Protein AF-A0A4W5N0A9-F1 (afdb_monomer)

Sequence (250 aa):
MELNKPYWYNDQNEPWVFYRGAEYLLAKQPFPWEGVNLACMMMGAHLLSVHSKEELRFIRERMGKLSLGSTDWWIGLSTDLVREEFSWSDESAVDYQNWAEGSSHDAPVKQKQCVTMSSISGQWSAGECGGLHAHVCKRRTVSVVEIPREPHYIGGCPERWLYFGHKCLLLHLPNSSEEGKSWRDAQSICSSFQGTLVAIQDEIEQAYITMLLQGGTVGVWIGLRDEDTMKWTNGKPVSYTNWSPVEPKN

Nearest PDB structures (foldseek):
  1lit-assembly1_A  TM=8.857E-01  e=3.122E-09  Homo sapiens
  7qsr-assembly1_A  TM=4.893E-01  e=1.881E-13  Homo sapiens
  1qdd-assembly1_A  TM=8.048E-01  e=7.002E-10  Homo sapiens
  3l9j-assembly1_C  TM=8.785E-01  e=4.933E-08  Homo sapiens
  8hbc-assembly1_A  TM=5.262E-01  e=2.963E-11  Homo sapiens

Solvent-accessible surface area (backbone atoms only — not comparable to full-atom values): 15388 Å² total; per-residue (Å²): 134,88,81,79,79,62,93,86,70,67,88,86,83,54,77,59,46,80,58,95,74,28,36,35,33,76,42,78,71,60,40,31,50,68,62,48,39,51,52,20,44,76,71,72,25,19,27,30,76,64,75,43,73,67,57,49,50,55,52,31,59,52,41,51,75,71,43,98,61,90,47,54,25,40,39,17,41,28,48,38,82,89,77,63,40,76,43,34,66,68,74,52,80,86,81,43,87,50,69,37,90,89,44,68,80,87,52,84,71,87,66,75,32,28,29,32,30,33,36,76,82,55,33,29,41,74,41,65,40,79,47,68,28,19,35,33,3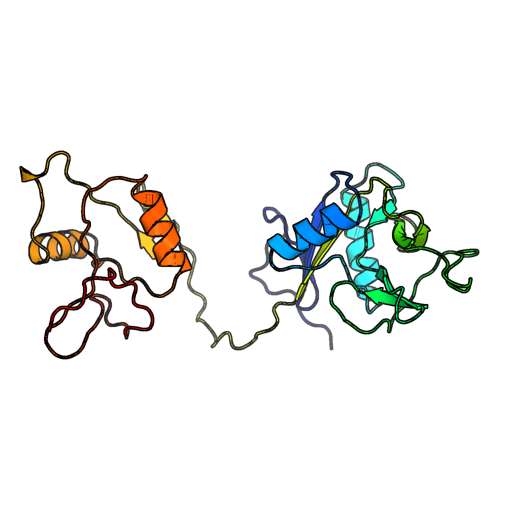0,31,29,67,72,89,62,91,75,65,67,86,71,69,88,73,78,84,72,81,55,61,91,91,40,44,76,55,97,95,38,69,44,73,89,84,78,59,96,44,83,88,62,57,70,54,67,69,55,48,37,51,55,27,44,75,71,80,46,52,35,55,70,60,63,44,71,67,55,46,51,51,55,53,57,74,49,71,83,57,90,71,87,74,84,57,16,73,42,84,83,91,69,57,36,26,65,79,73,47,78,71,78,44,85,86,68,54,100,82,46,86,74,131

Secondary structure (DSSP, 8-state):
-PPPPPTT--TTT-SEEEETTEEEEEEEEEE-HHHHHHHHHHTT-EEPP---HHHHHHHHHHHHHH-SS--EEEEEEEEETTTTEEEETT--------BPTT-GGGS---S-EEEEEETTT--EEEEETT--EEEEEEEE--------------PPPPTTPEEETTEEE-----SSGGGPPPHHHHHHHHHHTT--SPP--SHHHHHHHHHHTTT-------SEE-SSS-EETTS-B-------TT----

Mean predicted aligned error: 16.93 Å

Radius of gyration: 25.07 Å; Cα contacts (8 Å, |Δi|>4): 347; chains: 1; bounding box: 55×45×69 Å

Foldseek 3Di:
DDDDDDPPDDPPPDQWDDDDQKIKGWFFFWFFQVVVQVVLVVVVWGFADDQDPVSLVVVLVVLVVVDPDKFWAFGQWKDDPVVQAIAGSVRDDPNDAAADDPACRVPRDPDIWTWIAISPRRHIHTDDRRGIGIGMIMDGPPDPPPPPPDPDPDDDAPPQWDDDPNDTHHDDDDPDPVRDDDLVVVQVVQVVVVHGFADDADPVSVVVVVVVCVPDPDDDDGQQDPPPARAGPVRDHHNDDDDDPVDDDD

InterPro domains:
  IPR001304 C-type lectin-like [PF00059] (32-139)
  IPR001304 C-type lectin-like [PF00059] (180-248)
  IPR001304 C-type lectin-like [PS50041] (19-138)
  IPR001304 C-type lectin-like [PS50041] (164-250)
  IPR001304 C-type lectin-like [SM00034] (12-138)
  IPR001304 C-type lectin-like [SM00034] (157-250)
  IPR016186 C-type lectin-like/link domain superfamily [G3DSA:3.10.100.10] (8-143)
  IPR016186 C-type lectin-like/link domain superfamily [G3DSA:3.10.100.10] (148-250)
  IPR016187 C-type lectin fold [SSF56436] (14-140)
  IPR016187 C-type lectin fold [SSF56436] (148-250)
  IPR050111 C-type lectin and snaclec domain-containing protein [PTHR22803] (106-250)

Organism: NCBI:txid62062

Structure (mmCIF, N/CA/C/O backbone):
data_AF-A0A4W5N0A9-F1
#
_entry.id   AF-A0A4W5N0A9-F1
#
loop_
_atom_site.group_PDB
_atom_site.id
_atom_site.type_symbol
_atom_site.label_atom_id
_atom_site.label_alt_id
_atom_site.label_comp_id
_atom_site.label_asym_id
_atom_site.label_entity_id
_atom_site.label_seq_id
_atom_site.pdbx_PDB_ins_code
_atom_site.Cartn_x
_atom_site.Cartn_y
_atom_site.Cartn_z
_atom_site.occupancy
_atom_site.B_iso_or_equiv
_atom_site.auth_seq_id
_atom_site.auth_comp_id
_atom_site.auth_asym_id
_atom_site.auth_atom_id
_atom_site.pdbx_PDB_model_num
ATOM 1 N N . MET A 1 1 ? -15.498 -0.004 -20.173 1.00 35.69 1 MET A N 1
ATOM 2 C CA . MET A 1 1 ? -16.381 0.296 -19.026 1.00 35.69 1 MET A CA 1
ATOM 3 C C . MET A 1 1 ? -15.627 1.228 -18.100 1.00 35.69 1 MET A C 1
ATOM 5 O O . MET A 1 1 ? -14.627 0.816 -17.528 1.00 35.69 1 MET A O 1
ATOM 9 N N . GLU A 1 2 ? -16.029 2.494 -18.031 1.00 31.12 2 GLU A N 1
ATOM 10 C CA . GLU A 1 2 ? -15.485 3.440 -17.053 1.00 31.12 2 GLU A CA 1
ATOM 11 C C . GLU A 1 2 ? -16.172 3.196 -15.707 1.00 31.12 2 GLU A C 1
ATOM 13 O O . GLU A 1 2 ? -17.390 3.300 -15.596 1.00 31.12 2 GLU A O 1
ATOM 18 N N . LEU A 1 3 ? -15.396 2.800 -14.698 1.00 33.84 3 LEU A N 1
ATOM 19 C CA . LEU A 1 3 ? -15.886 2.630 -13.333 1.00 33.84 3 LEU A CA 1
ATOM 20 C C . LEU A 1 3 ? -15.845 3.984 -12.623 1.00 33.84 3 LEU A C 1
ATOM 22 O O . LEU A 1 3 ? -14.775 4.572 -12.454 1.00 33.84 3 LEU A O 1
ATOM 26 N N . ASN A 1 4 ? -17.026 4.469 -12.240 1.00 38.41 4 ASN A N 1
ATOM 27 C CA . ASN A 1 4 ? -17.218 5.748 -11.570 1.00 38.41 4 ASN A CA 1
ATOM 28 C C . ASN A 1 4 ? -16.656 5.725 -10.147 1.00 38.41 4 ASN A C 1
ATOM 30 O O . ASN A 1 4 ? -16.882 4.789 -9.378 1.00 38.41 4 ASN A O 1
ATOM 34 N N . LYS A 1 5 ? -15.957 6.804 -9.797 1.00 41.72 5 LYS A N 1
ATOM 35 C CA . LYS A 1 5 ? -15.481 7.078 -8.443 1.00 41.72 5 LYS A CA 1
ATOM 36 C C . LYS A 1 5 ? -16.692 7.188 -7.498 1.00 41.72 5 LYS A C 1
ATOM 38 O O . LYS A 1 5 ? -17.594 7.973 -7.800 1.00 41.72 5 LYS A O 1
ATOM 43 N N . PRO A 1 6 ? -16.751 6.429 -6.389 1.00 48.16 6 PRO A N 1
ATOM 44 C CA . PRO A 1 6 ? -17.884 6.501 -5.474 1.00 48.16 6 PRO A CA 1
ATOM 45 C C . PRO A 1 6 ? -18.022 7.902 -4.864 1.00 48.16 6 PRO A C 1
ATOM 47 O O . PRO A 1 6 ? -17.029 8.519 -4.485 1.00 48.16 6 PRO A O 1
ATOM 50 N N . TYR A 1 7 ? -19.254 8.405 -4.751 1.00 46.47 7 TYR A N 1
ATOM 51 C CA . TYR A 1 7 ? -19.540 9.772 -4.287 1.00 46.47 7 TYR A CA 1
ATOM 52 C C . TYR A 1 7 ? -19.161 10.028 -2.816 1.00 46.47 7 TYR A C 1
ATOM 54 O O . TYR A 1 7 ? -19.098 11.175 -2.387 1.00 46.47 7 TYR A O 1
ATOM 62 N N . TRP A 1 8 ? -18.916 8.965 -2.048 1.00 40.34 8 TRP A N 1
A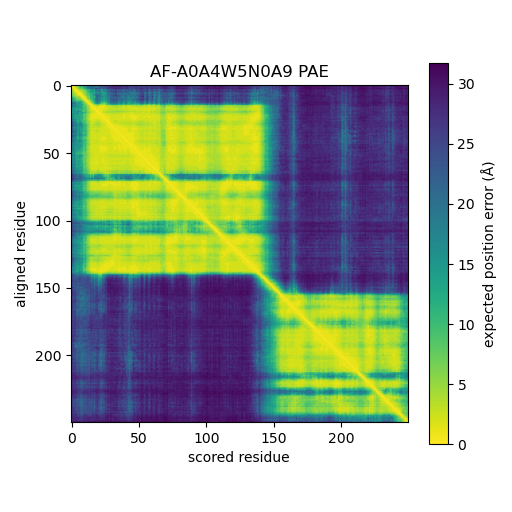TOM 63 C CA . TRP A 1 8 ? -18.500 9.007 -0.645 1.00 40.34 8 TRP A CA 1
ATOM 64 C C . TRP A 1 8 ? -16.977 9.097 -0.460 1.00 40.34 8 TRP A C 1
ATOM 66 O O . TRP A 1 8 ? -16.501 9.194 0.667 1.00 40.34 8 TRP A O 1
ATOM 76 N N . TYR A 1 9 ? -16.204 9.074 -1.547 1.00 39.28 9 TYR A N 1
ATOM 77 C CA . TYR A 1 9 ? -14.748 9.072 -1.493 1.00 39.28 9 TYR A CA 1
ATOM 78 C C . TYR A 1 9 ? -14.175 10.504 -1.411 1.00 39.28 9 TYR A C 1
ATOM 80 O O . TYR A 1 9 ? -14.300 11.275 -2.367 1.00 39.28 9 TYR A O 1
ATOM 88 N N . ASN A 1 10 ? -13.543 10.863 -0.281 1.00 48.09 10 ASN A N 1
ATOM 89 C CA . ASN A 1 10 ? -12.980 12.197 -0.025 1.00 48.09 10 ASN A CA 1
ATOM 90 C C . ASN A 1 10 ? -11.439 12.182 0.064 1.00 48.09 10 ASN A C 1
ATOM 92 O O . ASN A 1 10 ? -10.860 11.772 1.064 1.00 48.09 10 ASN A O 1
ATOM 96 N N . ASP A 1 11 ? -10.773 12.705 -0.970 1.00 53.97 11 ASP A N 1
ATOM 97 C CA . ASP A 1 11 ? -9.312 12.663 -1.165 1.00 53.97 11 ASP A CA 1
ATOM 98 C C . ASP A 1 11 ? -8.495 13.551 -0.206 1.00 53.97 11 ASP A C 1
ATOM 100 O O . ASP A 1 11 ? -7.270 13.616 -0.352 1.00 53.97 11 ASP A O 1
ATOM 104 N N . GLN A 1 12 ? -9.146 14.326 0.669 1.00 46.94 12 GLN A N 1
ATOM 105 C CA . GLN A 1 12 ? -8.503 15.458 1.348 1.00 46.94 12 GLN A CA 1
ATOM 106 C C . GLN A 1 12 ? -7.861 15.114 2.700 1.00 46.94 12 GLN A C 1
ATOM 108 O O . GLN A 1 12 ? -6.921 15.803 3.081 1.00 46.94 12 GLN A O 1
ATOM 113 N N . ASN A 1 13 ? -8.299 14.048 3.385 1.00 44.12 13 ASN A N 1
ATOM 114 C CA . ASN A 1 13 ? -7.870 13.764 4.765 1.00 44.12 13 ASN A CA 1
ATOM 115 C C . ASN A 1 13 ? -7.410 12.322 5.043 1.00 44.12 13 ASN A C 1
ATOM 117 O O . ASN A 1 13 ? -6.965 12.057 6.159 1.00 44.12 13 ASN A O 1
ATOM 121 N N . GLU A 1 14 ? -7.483 11.399 4.080 1.00 53.69 14 GLU A N 1
ATOM 122 C CA . GLU A 1 14 ? -7.003 10.028 4.288 1.00 53.69 14 GLU A CA 1
ATOM 123 C C . GLU A 1 14 ? -5.616 9.784 3.676 1.00 53.69 14 GLU A C 1
ATOM 125 O O . GLU A 1 14 ? -5.317 10.281 2.586 1.00 53.69 14 GLU A O 1
ATOM 130 N N . PRO A 1 15 ? -4.757 8.995 4.352 1.00 70.81 15 PRO A N 1
ATOM 131 C CA . PRO A 1 15 ? -3.442 8.643 3.828 1.00 70.81 15 PRO A CA 1
ATOM 132 C C . PRO A 1 15 ? -3.533 7.738 2.581 1.00 70.81 15 PRO A C 1
ATOM 134 O O . PRO A 1 15 ? -2.617 7.746 1.758 1.00 70.81 15 PRO A O 1
ATOM 137 N N . TRP A 1 16 ? -4.643 7.011 2.397 1.00 82.38 16 TRP A N 1
ATOM 138 C CA . TRP A 1 16 ? -4.879 6.109 1.267 1.00 82.38 16 TRP A CA 1
ATOM 139 C C . TRP A 1 16 ? -5.738 6.757 0.174 1.00 82.38 16 TRP A C 1
ATOM 141 O O . TRP A 1 16 ? -6.771 7.362 0.447 1.00 82.38 16 TRP A O 1
ATOM 151 N N . VAL A 1 17 ? -5.323 6.595 -1.084 1.00 84.50 17 VAL A N 1
ATOM 152 C CA . VAL A 1 17 ? -6.017 7.089 -2.278 1.00 84.50 17 VAL A CA 1
ATOM 153 C C . VAL A 1 17 ? -6.685 5.928 -3.018 1.00 84.50 17 VAL A C 1
ATOM 155 O O . VAL A 1 17 ? -6.001 4.967 -3.330 1.00 84.50 17 VAL A O 1
ATOM 158 N N . PHE A 1 18 ? -7.972 5.992 -3.356 1.00 82.81 18 PHE A N 1
ATOM 159 C CA . PHE A 1 18 ? -8.676 4.934 -4.089 1.00 82.81 18 PHE A CA 1
ATOM 160 C C . PHE A 1 18 ? -8.598 5.142 -5.601 1.00 82.81 18 PHE A C 1
ATOM 162 O O . PHE A 1 18 ? -8.864 6.233 -6.117 1.00 82.81 18 PHE A O 1
ATOM 169 N N . TYR A 1 19 ? -8.307 4.064 -6.326 1.00 80.94 19 TYR A N 1
ATOM 170 C CA . TYR A 1 19 ? -8.360 4.025 -7.781 1.00 80.94 19 TYR A CA 1
ATOM 171 C C . TYR A 1 19 ? -8.648 2.606 -8.285 1.00 80.94 19 TYR A C 1
ATOM 173 O O . TYR A 1 19 ? -7.896 1.670 -8.028 1.00 80.94 19 TYR A O 1
ATOM 181 N N . ARG A 1 20 ? -9.749 2.458 -9.037 1.00 79.44 20 ARG A N 1
ATOM 182 C CA . ARG A 1 20 ? -10.155 1.216 -9.726 1.00 79.44 20 ARG A CA 1
ATOM 183 C C . ARG A 1 20 ? -10.131 -0.048 -8.845 1.00 79.44 20 ARG A C 1
ATOM 185 O O . ARG A 1 20 ? -9.599 -1.075 -9.248 1.00 79.44 20 ARG A O 1
ATOM 192 N N . GLY A 1 21 ? -10.744 0.016 -7.663 1.00 76.12 21 GLY A N 1
ATOM 193 C CA . GLY A 1 21 ? -10.888 -1.158 -6.785 1.00 76.12 21 GLY A CA 1
ATOM 194 C C . GLY A 1 21 ? -9.648 -1.479 -5.946 1.00 76.12 21 GLY A C 1
ATOM 195 O O . GLY A 1 21 ? -9.567 -2.551 -5.352 1.00 76.12 21 GLY A O 1
ATOM 196 N N . ALA A 1 22 ? -8.683 -0.564 -5.895 1.00 85.25 22 ALA A N 1
ATOM 197 C CA . ALA A 1 22 ? -7.523 -0.654 -5.026 1.00 85.25 22 ALA A CA 1
ATOM 198 C C . ALA A 1 22 ? -7.285 0.676 -4.310 1.00 85.25 22 ALA A C 1
ATOM 200 O O . ALA A 1 22 ? -7.689 1.741 -4.787 1.00 85.25 22 ALA A O 1
ATOM 201 N N . GLU A 1 23 ? -6.610 0.597 -3.173 1.00 88.25 23 GLU A N 1
ATOM 202 C CA . GLU A 1 23 ? -6.182 1.740 -2.379 1.00 88.25 23 GLU A CA 1
ATOM 203 C C . GLU A 1 23 ? -4.660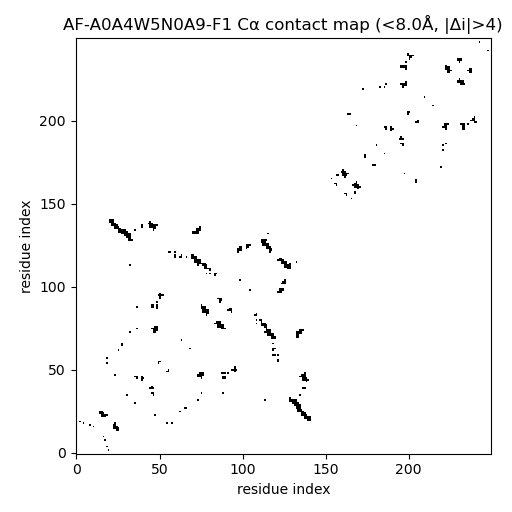 1.848 -2.399 1.00 88.25 23 GLU A C 1
ATOM 205 O O . GLU A 1 23 ? -3.958 0.836 -2.347 1.00 88.25 23 GLU A O 1
ATOM 210 N N . TYR A 1 24 ? -4.161 3.082 -2.453 1.00 90.31 24 TYR A N 1
ATOM 211 C CA . TYR A 1 24 ? -2.750 3.401 -2.636 1.00 90.31 24 TYR A CA 1
ATOM 212 C C . TYR A 1 24 ? -2.270 4.387 -1.575 1.00 90.31 24 TYR A C 1
ATOM 214 O O . TYR A 1 24 ? -2.824 5.476 -1.444 1.00 90.31 24 TYR A O 1
ATOM 222 N N . LEU A 1 25 ? -1.203 4.046 -0.863 1.00 90.75 25 LEU A N 1
ATOM 223 C CA . LEU A 1 25 ? -0.545 4.921 0.104 1.00 90.75 25 LEU A CA 1
ATOM 224 C C . LEU A 1 25 ? 0.790 5.372 -0.469 1.00 90.75 25 LEU A C 1
ATOM 226 O O . LEU A 1 25 ? 1.640 4.537 -0.767 1.00 90.75 25 LEU A O 1
ATOM 230 N N . LEU A 1 26 ? 0.985 6.683 -0.604 1.00 90.75 26 LEU A N 1
ATOM 231 C CA . LEU A 1 26 ? 2.242 7.261 -1.071 1.00 90.75 26 LEU A CA 1
ATOM 232 C C . LEU A 1 26 ? 2.973 7.907 0.106 1.00 90.75 26 LEU A C 1
ATOM 234 O O . LEU A 1 26 ? 2.477 8.872 0.691 1.00 90.75 26 LEU A O 1
ATOM 238 N N . ALA A 1 27 ? 4.170 7.417 0.413 1.00 86.62 27 ALA A N 1
ATOM 239 C CA . ALA A 1 27 ? 4.990 7.909 1.512 1.00 86.62 27 ALA A CA 1
ATOM 240 C C . ALA A 1 27 ? 6.341 8.419 0.996 1.00 86.62 27 ALA A C 1
ATOM 242 O O . ALA A 1 27 ? 7.065 7.724 0.286 1.00 86.62 27 ALA A O 1
ATOM 243 N N . LYS A 1 28 ? 6.685 9.661 1.363 1.00 86.25 28 LYS A N 1
ATOM 244 C CA . LYS A 1 28 ? 7.921 10.330 0.916 1.00 86.25 28 LYS A CA 1
ATOM 245 C C . LYS A 1 28 ? 9.151 9.903 1.717 1.00 86.25 28 LYS A C 1
ATOM 247 O O . LYS A 1 28 ? 10.271 10.201 1.313 1.00 86.25 28 LYS A O 1
ATOM 252 N N . GLN A 1 29 ? 8.945 9.291 2.881 1.00 80.25 29 GLN A N 1
ATOM 253 C CA . GLN A 1 29 ? 10.010 8.905 3.794 1.00 80.25 29 GLN A CA 1
ATOM 254 C C . GLN A 1 29 ? 10.857 7.801 3.146 1.00 80.25 29 GLN A C 1
ATOM 256 O O . GLN A 1 29 ? 10.302 6.757 2.785 1.00 80.25 29 GLN A O 1
ATOM 261 N N . PRO A 1 30 ? 12.171 8.027 2.970 1.00 87.62 30 PRO A N 1
ATOM 262 C CA . PRO A 1 30 ? 13.008 7.103 2.235 1.00 87.62 30 PRO A CA 1
ATOM 263 C C . PRO A 1 30 ? 13.473 5.949 3.128 1.00 87.62 30 PRO A C 1
ATOM 265 O O . PRO A 1 30 ? 14.055 6.171 4.188 1.00 87.62 30 PRO A O 1
ATOM 268 N N . PHE A 1 31 ? 13.237 4.716 2.682 1.00 87.06 31 PHE A N 1
ATOM 269 C CA . PHE A 1 31 ? 13.610 3.491 3.397 1.00 87.06 31 PHE A CA 1
ATOM 270 C C . PHE A 1 31 ? 14.133 2.416 2.425 1.00 87.06 31 PHE A C 1
ATOM 272 O O . PHE A 1 31 ? 13.870 2.518 1.223 1.00 87.06 31 PHE A O 1
ATOM 279 N N . PRO A 1 32 ? 14.864 1.392 2.912 1.00 92.12 32 PRO A N 1
ATOM 280 C CA . PRO A 1 32 ? 15.254 0.234 2.106 1.00 92.12 32 PRO A CA 1
ATOM 281 C C . PRO A 1 32 ? 14.042 -0.582 1.655 1.00 92.12 32 PRO A C 1
ATOM 283 O O . PRO A 1 32 ? 13.058 -0.678 2.395 1.00 92.12 32 PRO A O 1
ATOM 286 N N . TRP A 1 33 ? 14.136 -1.227 0.489 1.00 95.75 33 TRP A N 1
ATOM 287 C CA . TRP A 1 33 ? 13.009 -1.940 -0.128 1.00 95.75 33 TRP A CA 1
ATOM 288 C C . TRP A 1 33 ? 12.381 -2.983 0.806 1.00 95.75 33 TRP A C 1
ATOM 290 O O . TRP A 1 33 ? 11.166 -3.019 0.967 1.00 95.75 33 TRP A O 1
ATOM 300 N N . GLU A 1 34 ? 13.207 -3.780 1.491 1.00 91.06 34 GLU A N 1
ATOM 301 C CA . GLU A 1 34 ? 12.734 -4.840 2.392 1.00 91.06 34 GLU A CA 1
ATOM 302 C C . GLU A 1 34 ? 11.939 -4.282 3.583 1.00 91.06 34 GLU A C 1
ATOM 304 O O . GLU A 1 34 ? 10.896 -4.819 3.956 1.00 91.06 34 GLU A O 1
ATOM 309 N N . GLY A 1 35 ? 12.403 -3.164 4.153 1.00 84.19 35 GLY A N 1
ATOM 310 C CA . GLY A 1 35 ? 11.723 -2.499 5.264 1.00 84.19 35 GLY A CA 1
ATOM 311 C C . GLY A 1 35 ? 10.383 -1.906 4.835 1.00 84.19 35 GLY A C 1
ATOM 312 O O . GLY A 1 35 ? 9.399 -2.001 5.568 1.00 84.19 35 GLY A O 1
ATOM 313 N N . VAL A 1 36 ? 10.325 -1.352 3.623 1.00 90.69 36 VAL A N 1
ATOM 314 C CA . VAL A 1 36 ? 9.075 -0.861 3.040 1.00 90.69 36 VAL A CA 1
ATOM 315 C C . VAL A 1 36 ? 8.106 -2.002 2.749 1.00 90.69 36 VAL A C 1
ATOM 317 O O . VAL A 1 36 ? 6.926 -1.888 3.073 1.00 90.69 36 VAL A O 1
ATOM 320 N N . ASN A 1 37 ? 8.586 -3.098 2.160 1.00 91.88 37 ASN A N 1
ATOM 321 C CA . ASN A 1 37 ? 7.762 -4.262 1.853 1.00 91.88 37 ASN A CA 1
ATOM 322 C C . ASN A 1 37 ? 7.079 -4.793 3.122 1.00 91.88 37 ASN A C 1
ATOM 324 O O . ASN A 1 37 ? 5.857 -4.945 3.152 1.00 91.88 37 ASN A O 1
ATOM 328 N N . LEU A 1 38 ? 7.853 -4.960 4.200 1.00 83.75 38 LEU A N 1
ATOM 329 C CA . LEU A 1 38 ? 7.332 -5.352 5.508 1.00 83.75 38 LEU A CA 1
ATOM 330 C C . LEU A 1 38 ? 6.306 -4.343 6.047 1.00 83.75 38 LEU A C 1
ATOM 332 O O . LEU A 1 38 ? 5.246 -4.744 6.524 1.00 83.75 38 LEU A O 1
ATOM 336 N N . ALA A 1 39 ? 6.583 -3.041 5.948 1.00 83.25 39 ALA A N 1
ATOM 337 C CA . ALA A 1 39 ? 5.657 -2.007 6.405 1.00 83.25 39 ALA A CA 1
ATOM 338 C C . ALA A 1 39 ? 4.325 -2.040 5.634 1.00 83.25 39 ALA A C 1
ATOM 340 O O . ALA A 1 39 ? 3.264 -1.964 6.254 1.00 83.25 39 ALA A O 1
ATOM 341 N N . CYS A 1 40 ? 4.356 -2.203 4.305 1.00 87.62 40 CYS A N 1
ATOM 342 C CA . CYS A 1 40 ? 3.139 -2.369 3.510 1.00 87.62 40 CYS A CA 1
ATOM 343 C C . CYS A 1 40 ? 2.353 -3.612 3.963 1.00 87.62 40 CYS A C 1
ATOM 345 O O . CYS A 1 40 ? 1.147 -3.505 4.193 1.00 87.62 40 CYS A O 1
ATOM 347 N N . MET A 1 41 ? 3.030 -4.746 4.186 1.00 86.12 41 MET A N 1
ATOM 348 C CA . MET A 1 41 ? 2.403 -5.986 4.673 1.00 86.12 41 MET A CA 1
ATOM 349 C C . MET A 1 41 ? 1.733 -5.809 6.038 1.00 86.12 41 MET A C 1
ATOM 351 O O . MET A 1 41 ? 0.594 -6.236 6.224 1.00 86.12 41 MET A O 1
ATOM 355 N N . MET A 1 42 ? 2.377 -5.102 6.971 1.00 80.75 42 MET A N 1
ATOM 356 C CA . MET A 1 42 ? 1.794 -4.790 8.284 1.00 80.75 42 MET A CA 1
ATOM 357 C C . MET A 1 42 ? 0.519 -3.933 8.197 1.00 80.75 42 MET A C 1
ATOM 359 O O . MET A 1 42 ? -0.293 -3.952 9.119 1.00 80.75 42 MET A O 1
ATOM 363 N N . MET A 1 43 ? 0.319 -3.201 7.097 1.00 83.44 43 MET A N 1
ATOM 364 C CA . MET A 1 43 ? -0.887 -2.407 6.830 1.00 83.44 43 MET A CA 1
ATOM 365 C C . MET A 1 43 ? -1.951 -3.164 6.010 1.00 83.44 43 MET A C 1
ATOM 367 O O . MET A 1 43 ? -2.913 -2.549 5.534 1.00 83.44 43 MET A O 1
ATOM 371 N N . GLY A 1 44 ? -1.787 -4.480 5.819 1.00 84.25 44 GLY A N 1
ATOM 372 C CA . GLY A 1 44 ? -2.671 -5.294 4.977 1.00 84.25 44 GLY A CA 1
ATOM 373 C C . GLY A 1 44 ? -2.551 -4.952 3.489 1.00 84.25 44 GLY A C 1
ATOM 374 O O . GLY A 1 44 ? -3.538 -4.991 2.756 1.00 84.25 44 GLY A O 1
ATOM 375 N N . ALA A 1 45 ? -1.360 -4.537 3.059 1.00 91.94 45 ALA A N 1
ATOM 376 C CA . ALA A 1 45 ? -1.051 -4.114 1.702 1.00 91.94 45 ALA A CA 1
ATOM 377 C C . ALA A 1 45 ? 0.239 -4.771 1.202 1.00 91.94 45 ALA A C 1
ATOM 379 O O . ALA A 1 45 ? 0.941 -5.459 1.932 1.00 91.94 45 ALA A O 1
ATOM 380 N N . HIS A 1 46 ? 0.584 -4.514 -0.049 1.00 96.06 46 HIS A N 1
ATOM 381 C CA . HIS A 1 46 ? 1.869 -4.885 -0.630 1.00 96.06 46 HIS A CA 1
ATOM 382 C C . HIS A 1 46 ? 2.507 -3.646 -1.248 1.00 96.06 46 HIS A C 1
ATOM 384 O O . HIS A 1 46 ? 1.851 -2.614 -1.407 1.00 96.06 46 HIS A O 1
ATOM 390 N N . LEU A 1 47 ? 3.787 -3.714 -1.599 1.00 96.88 47 LEU A N 1
ATOM 391 C CA . LEU A 1 47 ? 4.368 -2.693 -2.463 1.00 96.88 47 LEU A CA 1
ATOM 392 C C . LEU A 1 47 ? 3.641 -2.666 -3.820 1.00 96.88 47 LEU A C 1
ATOM 394 O O . LEU A 1 47 ? 3.118 -3.676 -4.290 1.00 96.88 47 LEU A O 1
ATOM 398 N N . LEU A 1 48 ? 3.590 -1.485 -4.438 1.00 97.50 48 LEU A N 1
ATOM 399 C CA . LEU A 1 48 ? 2.817 -1.219 -5.652 1.00 97.50 48 LEU A CA 1
ATOM 400 C C . LEU A 1 48 ? 3.118 -2.210 -6.784 1.00 97.50 48 LEU A C 1
ATOM 402 O O . LEU A 1 48 ? 4.227 -2.208 -7.312 1.00 97.50 48 LEU A O 1
ATOM 406 N N . SER A 1 49 ? 2.096 -2.947 -7.219 1.00 97.00 49 SER A N 1
ATOM 407 C CA . SER A 1 49 ? 2.031 -3.605 -8.527 1.00 97.00 49 SER A CA 1
ATOM 408 C C . SER A 1 49 ? 1.360 -2.704 -9.561 1.00 97.00 49 SER A C 1
ATOM 410 O O . SER A 1 49 ? 0.414 -1.983 -9.231 1.00 97.00 49 SER A O 1
ATOM 412 N N . VAL A 1 50 ? 1.831 -2.735 -10.811 1.00 95.94 50 VAL A N 1
ATOM 413 C CA . VAL A 1 50 ? 1.287 -1.924 -11.913 1.00 95.94 50 VAL A CA 1
ATOM 414 C C . VAL A 1 50 ? 0.902 -2.830 -13.078 1.00 95.94 50 VAL A C 1
ATOM 416 O O . VAL A 1 50 ? 1.763 -3.512 -13.625 1.00 95.94 50 VAL A O 1
ATOM 419 N N . HIS A 1 51 ? -0.367 -2.778 -13.485 1.00 94.06 51 HIS A N 1
ATOM 420 C CA . HIS A 1 51 ? -0.954 -3.663 -14.508 1.00 94.06 51 HIS A CA 1
ATOM 421 C C . HIS A 1 51 ? -1.529 -2.915 -15.712 1.00 94.06 51 HIS A C 1
ATOM 423 O O . HIS A 1 51 ? -2.124 -3.505 -16.611 1.00 94.06 51 HIS A O 1
ATOM 429 N N . SER A 1 52 ? -1.436 -1.584 -15.730 1.00 92.88 52 SER A N 1
ATOM 430 C CA . SER A 1 52 ? -1.954 -0.794 -16.844 1.00 92.88 52 SER A CA 1
ATOM 431 C C . SER A 1 52 ? -1.286 0.568 -16.960 1.00 92.88 52 SER A C 1
ATOM 433 O O . SER A 1 52 ? -0.818 1.157 -15.981 1.00 92.88 52 SER A O 1
ATOM 435 N N . LYS A 1 53 ? -1.325 1.119 -18.175 1.00 91.62 53 LYS A N 1
ATOM 436 C CA . LYS A 1 53 ? -0.871 2.484 -18.453 1.00 91.62 53 LYS A CA 1
ATOM 437 C C . LYS A 1 53 ? -1.697 3.521 -17.685 1.00 91.62 53 LYS A C 1
ATOM 439 O O . LYS A 1 53 ? -1.170 4.558 -17.278 1.00 91.62 53 LYS A O 1
ATOM 444 N N . GLU A 1 54 ? -2.988 3.263 -17.485 1.00 89.38 54 GLU A N 1
ATOM 445 C CA . GLU A 1 54 ? -3.884 4.162 -16.756 1.00 89.38 54 GLU A CA 1
ATOM 446 C C . GLU A 1 54 ? -3.545 4.212 -15.263 1.00 89.38 54 GLU A C 1
ATOM 448 O O . GLU A 1 54 ? -3.505 5.307 -14.698 1.00 89.38 54 GLU A O 1
ATOM 453 N N . GLU A 1 55 ? -3.249 3.062 -14.651 1.00 91.75 55 GLU A N 1
ATOM 454 C CA . GLU A 1 55 ? -2.775 2.968 -13.265 1.00 91.75 55 GLU A CA 1
ATOM 455 C C . GLU A 1 55 ? -1.427 3.671 -13.093 1.00 91.75 55 GLU A C 1
ATOM 457 O O . GLU A 1 55 ? -1.288 4.517 -12.209 1.00 91.75 55 GLU A O 1
ATOM 462 N N . LEU A 1 56 ? -0.472 3.422 -13.996 1.00 93.38 56 LEU A N 1
ATOM 463 C CA . LEU A 1 56 ? 0.815 4.119 -13.995 1.00 93.38 56 LEU A CA 1
ATOM 464 C C . LEU A 1 56 ? 0.634 5.644 -14.027 1.00 93.38 56 LEU A C 1
ATOM 466 O O . LEU A 1 56 ? 1.250 6.371 -13.244 1.00 93.38 56 LEU A O 1
ATOM 470 N N . ARG A 1 57 ? -0.226 6.141 -14.926 1.00 91.31 57 ARG A N 1
ATOM 471 C CA . ARG A 1 57 ? -0.518 7.576 -15.041 1.00 91.31 57 ARG A CA 1
ATOM 472 C C . ARG A 1 57 ? -1.100 8.135 -13.742 1.00 91.31 57 ARG A C 1
ATOM 474 O O . ARG A 1 57 ? -0.647 9.188 -13.298 1.00 91.31 57 ARG A O 1
ATOM 481 N N . PHE A 1 58 ? -2.055 7.430 -13.136 1.00 90.75 58 PHE A N 1
ATOM 482 C CA . PHE A 1 58 ? -2.671 7.828 -11.869 1.00 90.75 58 PHE A CA 1
ATOM 483 C C . PHE A 1 58 ? -1.631 7.968 -10.744 1.00 90.75 58 PHE A C 1
ATOM 485 O O . PHE A 1 58 ? -1.581 9.008 -10.080 1.00 90.75 58 PHE A O 1
ATOM 492 N N . ILE A 1 59 ? -0.757 6.971 -10.568 1.00 92.12 59 ILE A N 1
ATOM 493 C CA . ILE A 1 59 ? 0.284 7.018 -9.532 1.00 92.12 59 ILE A CA 1
ATOM 494 C C . ILE A 1 59 ? 1.268 8.153 -9.806 1.00 92.12 59 ILE A C 1
ATOM 496 O O . ILE A 1 59 ? 1.596 8.917 -8.898 1.00 92.12 59 ILE A O 1
ATOM 500 N N . ARG A 1 60 ? 1.685 8.329 -11.064 1.00 90.56 60 ARG A N 1
ATOM 501 C CA . ARG A 1 60 ? 2.620 9.389 -11.459 1.00 90.56 60 ARG A CA 1
ATOM 502 C C . ARG A 1 60 ? 2.094 10.789 -11.167 1.00 90.56 60 ARG A C 1
ATOM 504 O O . ARG A 1 60 ? 2.818 11.608 -10.607 1.00 90.56 60 ARG A O 1
ATOM 511 N N . GLU A 1 61 ? 0.833 11.062 -11.492 1.00 88.75 61 GLU A N 1
ATOM 512 C CA . GLU A 1 61 ? 0.200 12.348 -11.178 1.00 88.75 61 GLU A CA 1
ATOM 513 C C . GLU A 1 61 ? 0.186 12.631 -9.668 1.00 88.75 61 GLU A C 1
ATOM 515 O O . GLU A 1 61 ? 0.328 13.782 -9.251 1.00 88.75 61 GLU A O 1
ATOM 520 N N . ARG A 1 62 ? 0.050 11.595 -8.831 1.00 88.25 62 ARG A N 1
ATOM 521 C CA . ARG A 1 62 ? 0.062 11.743 -7.371 1.00 88.25 62 ARG A CA 1
ATOM 522 C C . ARG A 1 62 ? 1.476 11.902 -6.813 1.00 88.25 62 ARG A C 1
ATOM 524 O O . ARG A 1 62 ? 1.683 12.779 -5.975 1.00 88.25 62 ARG A O 1
ATOM 531 N N . MET A 1 63 ? 2.446 11.138 -7.318 1.00 88.56 63 MET A N 1
ATOM 532 C CA . MET A 1 63 ? 3.866 11.318 -6.992 1.00 88.56 63 MET A CA 1
ATOM 533 C C . MET A 1 63 ? 4.326 12.740 -7.330 1.00 88.56 63 MET A C 1
ATOM 535 O O . MET A 1 63 ? 4.943 13.394 -6.495 1.00 88.56 63 MET A O 1
ATOM 539 N N . GLY A 1 64 ? 3.942 13.270 -8.496 1.00 83.62 64 GLY A N 1
ATOM 540 C CA . GLY A 1 64 ? 4.279 14.637 -8.908 1.00 83.62 64 GLY A CA 1
ATOM 541 C C . GLY A 1 64 ? 3.711 15.732 -7.994 1.00 83.62 64 GLY A C 1
ATOM 542 O O . GLY A 1 64 ? 4.333 16.775 -7.837 1.00 83.62 64 GLY A O 1
ATOM 543 N N . LYS A 1 65 ? 2.566 15.499 -7.336 1.00 83.00 65 LYS A N 1
ATOM 544 C CA . LYS A 1 65 ? 2.017 16.423 -6.319 1.00 83.00 65 LYS A CA 1
ATOM 545 C C . LYS A 1 65 ? 2.761 16.349 -4.984 1.00 83.00 65 LYS A C 1
ATOM 547 O O . LYS A 1 65 ? 2.693 17.279 -4.184 1.00 83.00 65 LYS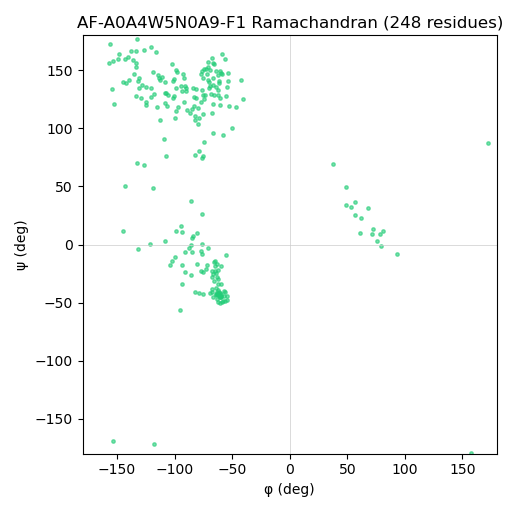 A O 1
ATOM 552 N N . LEU A 1 66 ? 3.417 15.224 -4.715 1.00 77.88 66 LEU A N 1
ATOM 553 C CA . LEU A 1 66 ? 4.114 14.946 -3.464 1.00 77.88 66 LEU A CA 1
ATOM 554 C C . LEU A 1 66 ? 5.599 15.329 -3.544 1.00 77.88 66 LEU A C 1
ATOM 556 O O . LEU A 1 66 ? 6.155 15.797 -2.550 1.00 77.88 66 LEU A O 1
ATOM 560 N N . SER A 1 67 ? 6.243 15.186 -4.692 1.00 70.00 67 SER A N 1
ATOM 561 C CA . SER A 1 67 ? 7.671 15.462 -4.841 1.00 70.00 67 SER A CA 1
ATOM 562 C C . SER A 1 67 ? 7.943 16.890 -5.316 1.00 70.00 67 SER A C 1
ATOM 564 O O . SER A 1 67 ? 7.388 17.344 -6.309 1.00 70.00 67 SER A O 1
ATOM 566 N N . LEU A 1 68 ? 8.868 17.587 -4.649 1.00 60.28 68 LEU A N 1
ATOM 567 C CA . LEU A 1 68 ? 9.426 18.877 -5.090 1.00 60.28 68 LEU A CA 1
ATOM 568 C C . LEU A 1 68 ? 10.617 18.674 -6.060 1.00 60.28 68 LEU A C 1
ATOM 570 O O . LEU A 1 68 ? 11.614 19.384 -5.977 1.00 60.28 68 LEU A O 1
ATOM 574 N N . GLY A 1 69 ? 10.551 17.671 -6.947 1.00 63.81 69 GLY A N 1
ATOM 575 C CA . GLY A 1 69 ? 11.632 17.332 -7.885 1.00 63.81 69 GLY A CA 1
ATOM 576 C C . GLY A 1 69 ? 11.594 15.891 -8.412 1.00 63.81 69 GLY A C 1
ATOM 577 O O . GLY A 1 69 ? 10.711 15.111 -8.051 1.00 63.81 69 GLY A O 1
ATOM 578 N N . SER A 1 70 ? 12.571 15.537 -9.259 1.00 64.88 70 SER A N 1
ATOM 579 C CA . SER A 1 70 ? 12.749 14.167 -9.764 1.00 64.88 70 SER A CA 1
ATOM 580 C C . SER A 1 70 ? 13.169 13.240 -8.628 1.00 64.88 70 SER A C 1
ATOM 582 O O . SER A 1 70 ? 14.260 13.381 -8.083 1.00 64.88 70 SER A O 1
ATOM 584 N N . THR A 1 71 ? 12.300 12.302 -8.270 1.00 83.06 71 THR A N 1
ATOM 585 C CA . THR A 1 71 ? 12.558 11.289 -7.235 1.00 83.06 71 THR A CA 1
ATOM 586 C C . THR A 1 71 ? 12.198 9.907 -7.750 1.00 83.06 71 THR A C 1
ATOM 588 O O . THR A 1 71 ? 11.210 9.755 -8.473 1.00 83.06 71 THR A O 1
ATOM 591 N N . ASP A 1 72 ? 12.986 8.918 -7.357 1.00 91.75 72 ASP A N 1
ATOM 592 C CA . ASP A 1 72 ? 12.723 7.511 -7.628 1.00 91.75 72 ASP A CA 1
ATOM 593 C C . ASP A 1 72 ? 11.982 6.894 -6.443 1.00 91.75 72 ASP A C 1
ATOM 595 O O . ASP A 1 72 ? 12.312 7.173 -5.286 1.00 91.75 72 ASP A O 1
ATOM 599 N N . TRP A 1 73 ? 10.966 6.089 -6.744 1.00 95.56 73 TRP A N 1
ATOM 600 C CA . TRP A 1 73 ? 10.053 5.503 -5.766 1.00 95.56 73 TRP A CA 1
ATOM 601 C C . TRP A 1 73 ? 10.092 3.983 -5.841 1.00 95.56 73 TRP A C 1
ATOM 603 O O . TRP A 1 73 ? 10.010 3.421 -6.930 1.00 95.56 73 TRP A O 1
ATOM 613 N N . TRP A 1 74 ? 10.165 3.310 -4.698 1.00 97.44 74 TRP A N 1
ATOM 614 C CA . TRP A 1 74 ? 10.041 1.864 -4.620 1.00 97.44 74 TRP A CA 1
ATOM 615 C C . TRP A 1 74 ? 8.667 1.393 -5.092 1.00 97.44 74 TRP A C 1
ATOM 617 O O . TRP A 1 74 ? 7.627 1.915 -4.670 1.00 97.44 74 TRP A O 1
ATOM 627 N N . ILE A 1 75 ? 8.697 0.363 -5.937 1.00 97.75 75 ILE A N 1
ATOM 628 C CA . ILE A 1 75 ? 7.540 -0.428 -6.356 1.00 97.75 75 ILE A CA 1
ATOM 629 C C . ILE A 1 75 ? 7.756 -1.895 -5.966 1.00 97.75 75 ILE A C 1
ATOM 631 O O . ILE A 1 75 ? 8.846 -2.283 -5.545 1.00 97.75 75 ILE A O 1
ATOM 635 N N . GLY A 1 76 ? 6.721 -2.721 -6.087 1.00 97.25 76 GLY A N 1
ATOM 636 C CA . GLY A 1 76 ? 6.738 -4.109 -5.611 1.00 97.25 76 GLY A CA 1
ATOM 637 C C . GLY A 1 76 ? 7.514 -5.084 -6.480 1.00 97.25 76 GLY A C 1
ATOM 638 O O . GLY A 1 76 ? 7.539 -6.266 -6.160 1.00 97.25 76 GLY A O 1
ATOM 639 N N . LEU A 1 77 ? 8.115 -4.629 -7.580 1.00 96.75 77 LEU A N 1
ATOM 640 C CA . LEU A 1 77 ? 8.848 -5.497 -8.490 1.00 96.75 77 LEU A CA 1
ATOM 641 C C . LEU A 1 77 ? 10.252 -5.743 -7.932 1.00 96.75 77 LEU A C 1
ATOM 643 O O . LEU A 1 77 ? 10.995 -4.807 -7.619 1.00 96.75 77 LEU A O 1
ATOM 647 N N . SER A 1 78 ? 10.616 -7.011 -7.804 1.00 94.94 78 SER A N 1
ATOM 648 C CA . SER A 1 78 ? 11.952 -7.437 -7.387 1.00 94.94 78 SER A CA 1
ATOM 649 C C . SER A 1 78 ? 12.299 -8.764 -8.044 1.00 94.94 78 SER A C 1
ATOM 651 O O . SER A 1 78 ? 11.419 -9.438 -8.581 1.00 94.94 78 SER A O 1
ATOM 653 N N . THR A 1 79 ? 13.575 -9.132 -8.041 1.00 93.00 79 THR A N 1
ATOM 654 C CA . THR A 1 79 ? 13.974 -10.438 -8.560 1.00 93.00 79 THR A CA 1
ATOM 655 C C . THR A 1 79 ? 13.587 -11.564 -7.603 1.00 93.00 79 THR A C 1
ATOM 657 O O . THR A 1 79 ? 13.989 -11.558 -6.436 1.00 93.00 79 THR A O 1
ATOM 660 N N . ASP A 1 80 ? 12.913 -12.576 -8.138 1.00 86.62 80 ASP A N 1
ATOM 661 C CA . ASP A 1 80 ? 12.854 -13.920 -7.580 1.00 86.62 80 ASP A CA 1
ATOM 662 C C . ASP A 1 80 ? 14.113 -14.706 -7.992 1.00 86.62 80 ASP A C 1
ATOM 664 O O . ASP A 1 80 ? 14.307 -15.055 -9.156 1.00 86.62 80 ASP A O 1
ATOM 668 N N . LEU A 1 81 ? 14.990 -14.989 -7.024 1.00 83.88 81 LEU A N 1
ATOM 669 C CA . LEU A 1 81 ? 16.243 -15.718 -7.258 1.00 83.88 81 LEU A CA 1
ATOM 670 C C . LEU A 1 81 ? 16.046 -17.209 -7.557 1.00 83.88 81 LEU A C 1
ATOM 672 O O . LEU A 1 81 ? 16.972 -17.847 -8.045 1.00 83.88 81 LEU A O 1
ATOM 676 N N . VAL A 1 82 ? 14.881 -17.777 -7.239 1.00 83.50 82 VAL A N 1
ATOM 677 C CA . VAL A 1 82 ? 14.567 -19.183 -7.528 1.00 83.50 82 VAL A CA 1
ATOM 678 C C . VAL A 1 82 ? 14.099 -19.325 -8.970 1.00 83.50 82 VAL A C 1
ATOM 680 O O . VAL A 1 82 ? 14.462 -20.284 -9.648 1.00 83.50 82 VAL A O 1
ATOM 683 N N . ARG A 1 83 ? 13.287 -18.370 -9.430 1.00 81.44 83 ARG A N 1
ATOM 684 C CA . ARG A 1 83 ? 12.723 -18.356 -10.786 1.00 81.44 83 ARG A CA 1
ATOM 685 C C . ARG A 1 83 ? 13.595 -17.603 -11.795 1.00 81.44 83 ARG A C 1
ATOM 687 O O . ARG A 1 83 ? 13.298 -17.643 -12.982 1.00 81.44 83 ARG A O 1
ATOM 694 N N . GLU A 1 84 ? 14.655 -16.946 -11.320 1.00 84.88 84 GLU A N 1
ATOM 695 C CA . GLU A 1 84 ? 15.573 -16.103 -12.101 1.00 84.88 84 GLU A CA 1
ATOM 696 C C . GLU A 1 84 ? 14.849 -15.009 -12.911 1.00 84.88 84 GLU A C 1
ATOM 698 O O . GLU A 1 84 ? 15.295 -14.605 -13.983 1.00 84.88 84 GLU A O 1
ATOM 703 N N . GLU A 1 85 ? 13.728 -14.503 -12.391 1.00 88.62 85 GLU A N 1
ATOM 704 C CA . GLU A 1 85 ? 12.869 -13.531 -13.076 1.00 88.62 85 GLU A CA 1
ATOM 705 C C . GLU A 1 85 ? 12.381 -12.423 -12.135 1.00 88.62 85 GLU A C 1
ATOM 707 O O . GLU A 1 85 ? 12.507 -12.511 -10.913 1.00 88.62 85 GLU A O 1
ATOM 712 N N . PHE A 1 86 ? 11.821 -11.348 -12.695 1.00 91.94 86 PHE A N 1
ATOM 713 C CA . PHE A 1 86 ? 11.164 -10.310 -11.900 1.00 91.94 86 PHE A CA 1
ATOM 714 C C . PHE A 1 86 ? 9.738 -10.726 -11.535 1.00 91.94 86 PHE A C 1
ATOM 716 O O . PHE A 1 86 ? 8.962 -11.135 -12.396 1.00 91.94 86 PHE A O 1
ATOM 723 N N . SER A 1 87 ? 9.372 -10.548 -10.268 1.00 94.25 87 SER A N 1
ATOM 724 C CA . SER A 1 87 ? 8.040 -10.851 -9.739 1.00 94.25 87 SER A CA 1
ATOM 725 C C . SER A 1 87 ? 7.534 -9.732 -8.832 1.00 94.25 87 SER A C 1
ATOM 727 O O . SER A 1 87 ? 8.321 -9.089 -8.127 1.00 94.25 87 SER A O 1
ATOM 729 N N . TRP A 1 88 ? 6.220 -9.503 -8.833 1.00 96.75 88 TRP A N 1
ATOM 730 C CA . TRP A 1 88 ? 5.586 -8.564 -7.912 1.00 96.75 88 TRP A CA 1
ATOM 731 C C . TRP A 1 88 ? 5.489 -9.140 -6.494 1.00 96.75 88 TRP A C 1
ATOM 733 O O . TRP A 1 88 ? 5.176 -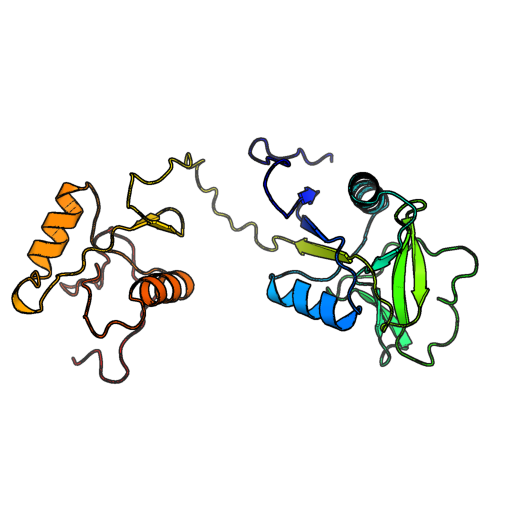10.313 -6.305 1.00 96.75 88 TRP A O 1
ATOM 743 N N . SER A 1 89 ? 5.673 -8.289 -5.484 1.00 94.88 89 SER A N 1
ATOM 744 C CA . SER A 1 89 ? 5.537 -8.626 -4.058 1.00 94.88 89 SER A CA 1
ATOM 745 C C . SER A 1 89 ? 4.121 -9.022 -3.621 1.00 94.88 89 SER A C 1
ATOM 747 O O . SER A 1 89 ? 3.941 -9.485 -2.498 1.00 94.88 89 SER A O 1
ATOM 749 N N . ASP A 1 90 ? 3.110 -8.752 -4.450 1.00 92.44 90 ASP A N 1
ATOM 750 C CA . ASP A 1 90 ? 1.710 -9.147 -4.236 1.00 92.44 90 ASP A CA 1
ATOM 751 C C . ASP A 1 90 ? 1.328 -10.417 -5.015 1.00 92.44 90 ASP A C 1
ATOM 753 O O . ASP A 1 90 ? 0.144 -10.720 -5.142 1.00 92.44 90 ASP A O 1
ATOM 757 N N . GLU A 1 91 ? 2.322 -11.120 -5.572 1.00 91.69 91 GLU A N 1
ATOM 758 C CA . GLU A 1 91 ? 2.177 -12.362 -6.347 1.00 91.69 91 GLU A CA 1
ATOM 759 C C . GLU A 1 91 ? 1.334 -12.229 -7.627 1.00 91.69 91 GLU A C 1
ATOM 761 O O . GLU A 1 91 ? 1.007 -13.218 -8.288 1.00 91.69 91 GLU A O 1
ATOM 766 N N . SER A 1 92 ? 0.997 -11.001 -8.023 1.00 91.56 92 SER A N 1
ATOM 767 C CA . SER A 1 92 ? 0.296 -10.748 -9.274 1.00 91.56 92 SER A CA 1
ATOM 768 C C . SER A 1 92 ? 1.196 -10.990 -10.492 1.00 91.56 92 SER A C 1
ATOM 770 O O . SER A 1 92 ? 2.426 -10.939 -10.422 1.00 91.56 92 SER A O 1
ATOM 772 N N . ALA A 1 93 ? 0.579 -11.261 -11.643 1.00 92.62 93 ALA A N 1
ATOM 773 C CA . ALA A 1 93 ? 1.313 -11.479 -12.883 1.00 92.62 93 ALA A CA 1
ATOM 774 C C . ALA A 1 93 ? 2.011 -10.193 -13.362 1.00 92.62 93 ALA A C 1
ATOM 776 O O . ALA A 1 93 ? 1.457 -9.096 -13.271 1.00 92.62 93 ALA A O 1
ATOM 777 N N . VAL A 1 94 ? 3.213 -10.334 -13.929 1.00 92.88 94 VAL A N 1
ATOM 778 C CA . VAL A 1 94 ? 3.922 -9.246 -14.621 1.00 92.88 94 VAL A CA 1
ATOM 779 C C . VAL A 1 94 ? 3.386 -9.134 -16.053 1.00 92.88 94 VAL A C 1
ATOM 781 O O . VAL A 1 94 ? 3.980 -9.623 -17.010 1.00 92.88 94 VAL A O 1
ATOM 784 N N . ASP A 1 95 ? 2.207 -8.533 -16.189 1.00 92.75 95 ASP A N 1
ATOM 785 C CA . ASP A 1 95 ? 1.446 -8.384 -17.442 1.00 92.75 95 ASP A CA 1
ATOM 786 C C . ASP A 1 95 ? 1.597 -7.002 -18.105 1.00 92.75 95 ASP A C 1
ATOM 788 O O . ASP A 1 95 ? 1.222 -6.805 -19.263 1.00 92.75 95 ASP A O 1
ATOM 792 N N . TYR A 1 96 ? 2.192 -6.052 -17.390 1.00 94.31 96 TYR A N 1
ATOM 793 C CA . TYR A 1 96 ? 2.526 -4.717 -17.863 1.00 94.31 96 TYR A CA 1
ATOM 794 C C . TYR A 1 96 ? 3.972 -4.393 -17.498 1.00 94.31 96 TYR A C 1
ATOM 796 O O . TYR A 1 96 ? 4.433 -4.738 -16.412 1.00 94.31 96 TYR A O 1
ATOM 804 N N . GLN A 1 97 ? 4.690 -3.723 -18.402 1.00 93.69 97 GLN A N 1
ATOM 805 C CA . GLN A 1 97 ? 6.091 -3.355 -18.205 1.00 93.69 97 GLN A CA 1
ATOM 806 C C . GLN A 1 97 ? 6.369 -1.943 -18.719 1.00 93.69 97 GLN A C 1
ATOM 808 O O . GLN A 1 97 ? 5.828 -1.535 -19.747 1.00 93.69 97 GLN A O 1
ATOM 813 N N . ASN A 1 98 ? 7.207 -1.186 -18.004 1.00 95.44 98 ASN A N 1
ATOM 814 C CA . ASN A 1 98 ? 7.598 0.171 -18.399 1.00 95.44 98 ASN A CA 1
ATOM 815 C C . ASN A 1 98 ? 9.067 0.471 -18.064 1.00 95.44 98 ASN A C 1
ATOM 817 O O . ASN A 1 98 ? 9.386 1.467 -17.419 1.00 95.44 98 ASN A O 1
ATOM 821 N N . TRP A 1 99 ? 9.966 -0.419 -18.470 1.00 95.06 99 TRP A N 1
ATOM 822 C CA . TRP A 1 99 ? 11.399 -0.299 -18.224 1.00 95.06 99 TRP A CA 1
ATOM 823 C C . TRP A 1 99 ? 12.033 0.934 -18.882 1.00 95.06 99 TRP A C 1
ATOM 825 O O . TRP A 1 99 ? 11.633 1.365 -19.967 1.00 95.06 99 TRP A O 1
ATOM 835 N N . ALA A 1 100 ? 13.034 1.513 -18.218 1.00 93.25 100 ALA A N 1
ATOM 836 C CA . ALA A 1 100 ? 13.877 2.550 -18.799 1.00 93.25 100 ALA A CA 1
ATOM 837 C C . ALA A 1 100 ? 14.780 1.970 -19.898 1.00 93.25 100 ALA A C 1
ATOM 839 O O . ALA A 1 100 ? 15.193 0.807 -19.845 1.00 93.25 100 ALA A O 1
ATOM 840 N N . GLU A 1 101 ? 15.116 2.801 -20.883 1.00 86.25 101 GLU A N 1
ATOM 841 C CA . GLU A 1 101 ? 16.068 2.436 -21.929 1.00 86.25 101 GLU A CA 1
ATOM 842 C C . GLU A 1 101 ? 17.445 2.160 -21.302 1.00 86.25 101 GLU A C 1
ATOM 844 O O . GLU A 1 101 ? 17.937 2.945 -20.491 1.00 86.25 101 GLU A O 1
ATOM 849 N N . GLY A 1 102 ? 18.043 1.011 -21.627 1.00 75.56 102 GLY A N 1
ATOM 850 C CA . GLY A 1 102 ? 19.301 0.567 -21.017 1.00 75.56 102 GLY A CA 1
ATOM 851 C C . GLY A 1 102 ? 19.171 -0.033 -19.609 1.00 75.56 102 GLY A C 1
ATOM 852 O O . GLY A 1 102 ? 20.190 -0.281 -18.965 1.00 75.56 102 GLY A O 1
ATOM 853 N N . SER A 1 103 ? 17.955 -0.287 -19.116 1.00 72.31 103 SER A N 1
ATOM 854 C CA . SER A 1 103 ? 17.760 -1.045 -17.873 1.00 72.31 103 SER A CA 1
ATOM 855 C C . SER A 1 103 ? 18.266 -2.485 -18.021 1.00 72.31 103 SER A C 1
ATOM 857 O O . SER A 1 103 ? 17.982 -3.169 -19.003 1.00 72.31 103 SER A O 1
ATOM 859 N N . SER A 1 104 ? 18.997 -2.975 -17.020 1.00 70.62 104 SER A N 1
ATOM 860 C CA . SER A 1 104 ? 19.611 -4.311 -17.003 1.00 70.62 104 SER A CA 1
ATOM 861 C C . SER A 1 104 ? 18.625 -5.455 -16.719 1.00 70.62 104 SER A C 1
ATOM 863 O O . SER A 1 104 ? 19.028 -6.495 -16.211 1.00 70.62 104 SER A O 1
ATOM 865 N N . HIS A 1 105 ? 17.341 -5.277 -17.036 1.00 74.19 105 HIS A N 1
ATOM 866 C CA . HIS A 1 105 ? 16.285 -6.244 -16.727 1.00 74.19 105 HIS A CA 1
ATOM 867 C C . HIS A 1 105 ? 16.408 -7.562 -17.512 1.00 74.19 105 HIS A C 1
ATOM 869 O O . HIS A 1 105 ? 16.021 -8.603 -16.995 1.00 74.19 105 HIS A O 1
ATOM 875 N N . ASP A 1 106 ? 17.005 -7.526 -18.708 1.00 73.88 106 ASP A N 1
ATOM 876 C CA . ASP A 1 106 ? 17.291 -8.711 -19.533 1.00 73.88 106 ASP A CA 1
ATOM 877 C C . ASP A 1 106 ? 18.612 -9.413 -19.159 1.00 73.88 106 ASP A C 1
ATOM 879 O O . ASP A 1 106 ? 18.967 -10.448 -19.729 1.00 73.88 106 ASP A O 1
ATOM 883 N N . ALA A 1 107 ? 19.402 -8.834 -18.249 1.00 73.69 107 ALA A N 1
ATOM 884 C CA . ALA A 1 107 ? 20.677 -9.419 -17.858 1.00 73.69 107 ALA A CA 1
ATOM 885 C C . ALA A 1 107 ? 20.461 -10.611 -16.904 1.00 73.69 107 ALA A C 1
ATOM 887 O O . ALA A 1 107 ? 19.560 -10.566 -16.068 1.00 73.69 107 ALA A O 1
ATOM 888 N N . PRO A 1 108 ? 21.319 -11.651 -16.954 1.00 72.88 108 PRO A N 1
ATOM 889 C CA . PRO A 1 108 ? 21.241 -12.771 -16.022 1.00 72.88 108 PRO A CA 1
ATOM 890 C C . PRO A 1 108 ? 21.308 -12.284 -14.577 1.00 72.88 108 PRO A C 1
ATOM 892 O O . PRO A 1 108 ? 22.245 -11.563 -14.202 1.00 72.88 108 PRO A O 1
ATOM 895 N N . VAL A 1 109 ? 20.341 -12.696 -13.761 1.00 73.31 109 VAL A N 1
ATOM 896 C CA . VAL A 1 109 ? 20.216 -12.165 -12.410 1.00 73.31 109 VAL A CA 1
ATOM 897 C C . VAL A 1 109 ? 21.166 -12.889 -11.467 1.00 73.31 109 VAL A C 1
ATOM 899 O O . VAL A 1 109 ? 20.971 -14.042 -11.105 1.00 73.31 109 VAL A O 1
ATOM 902 N N . LYS A 1 110 ? 22.234 -12.198 -11.065 1.00 75.50 110 LYS A N 1
ATOM 903 C CA . LYS A 1 110 ? 23.269 -12.753 -10.175 1.00 75.50 110 LYS A CA 1
ATOM 904 C C . LYS A 1 110 ? 23.026 -12.454 -8.695 1.00 75.50 110 LYS A C 1
ATOM 906 O O . LYS A 1 110 ? 23.647 -13.073 -7.838 1.00 75.50 110 LYS A O 1
ATOM 911 N N . GLN A 1 111 ? 22.178 -11.471 -8.400 1.00 84.56 111 GLN A N 1
ATOM 912 C CA . GLN A 1 111 ? 21.888 -10.986 -7.051 1.00 84.56 111 GLN A CA 1
ATOM 913 C C . GLN A 1 111 ? 20.486 -10.374 -6.998 1.00 84.56 111 GLN A C 1
ATOM 915 O O . GLN A 1 111 ? 19.972 -9.951 -8.030 1.00 84.56 111 GLN A O 1
ATOM 920 N N . LYS A 1 112 ? 19.881 -10.289 -5.805 1.00 88.81 112 LYS A N 1
ATOM 921 C CA . LYS A 1 112 ? 18.547 -9.691 -5.635 1.00 88.81 112 LYS A CA 1
ATOM 922 C C . LYS A 1 112 ? 18.583 -8.228 -6.082 1.00 88.81 112 LYS A C 1
ATOM 924 O O . LYS A 1 112 ? 19.332 -7.430 -5.514 1.00 88.81 112 LYS A O 1
ATOM 929 N N . GLN A 1 113 ? 17.770 -7.882 -7.074 1.00 92.69 113 GLN A N 1
ATOM 930 C CA . GLN A 1 113 ? 17.566 -6.504 -7.506 1.00 92.69 113 GLN A CA 1
ATOM 931 C C . GLN A 1 113 ? 16.151 -6.059 -7.147 1.00 92.69 113 GLN A C 1
ATOM 933 O O . GLN A 1 113 ? 15.199 -6.838 -7.201 1.00 92.69 113 GLN A O 1
ATOM 938 N N . CYS A 1 114 ? 16.026 -4.790 -6.781 1.00 95.00 114 CYS A N 1
ATOM 939 C CA . CYS A 1 114 ? 14.755 -4.154 -6.466 1.00 95.00 114 CYS A CA 1
ATOM 940 C C . CYS A 1 114 ? 14.513 -3.012 -7.442 1.00 95.00 114 CYS A C 1
ATOM 942 O O . CYS A 1 114 ? 15.461 -2.386 -7.925 1.00 95.00 114 CYS A O 1
ATOM 944 N N . VAL A 1 115 ? 13.249 -2.756 -7.758 1.00 96.00 115 VAL A N 1
ATOM 945 C CA . VAL A 1 115 ? 12.895 -1.849 -8.847 1.00 96.00 115 VAL A CA 1
ATOM 946 C C . VAL A 1 115 ? 12.351 -0.540 -8.302 1.00 96.00 115 V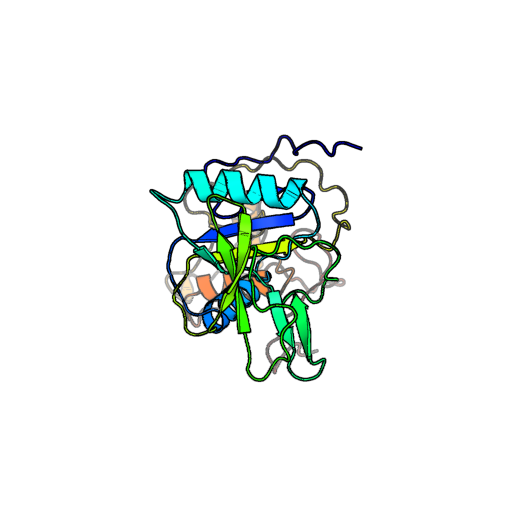AL A C 1
ATOM 948 O O . VAL A 1 115 ? 11.438 -0.522 -7.473 1.00 96.00 115 VAL A O 1
ATOM 951 N N . THR A 1 116 ? 12.896 0.564 -8.804 1.00 95.88 116 THR A N 1
ATOM 952 C CA . THR A 1 116 ? 12.348 1.901 -8.601 1.00 95.88 116 THR A CA 1
ATOM 953 C C . THR A 1 116 ? 11.588 2.376 -9.832 1.00 95.88 116 THR A C 1
ATOM 955 O O . THR A 1 116 ? 11.843 1.949 -10.957 1.00 95.88 116 THR A O 1
ATOM 958 N N . MET A 1 117 ? 10.658 3.298 -9.615 1.00 95.81 117 MET A N 1
ATOM 959 C CA . MET A 1 117 ? 9.928 4.015 -10.647 1.00 95.81 117 MET A CA 1
ATOM 960 C C . MET A 1 117 ? 10.225 5.512 -10.550 1.00 95.81 117 MET A C 1
ATOM 962 O O . MET A 1 117 ? 10.064 6.119 -9.488 1.00 95.81 117 MET A O 1
ATOM 966 N N . SER A 1 118 ? 10.587 6.124 -11.677 1.00 93.31 118 SER A N 1
ATOM 967 C CA . SER A 1 118 ? 10.771 7.574 -11.756 1.00 93.31 118 SER A CA 1
ATOM 968 C C . SER A 1 118 ? 9.437 8.307 -11.611 1.00 93.31 118 SER A C 1
ATOM 970 O O . SER A 1 118 ? 8.488 8.056 -12.357 1.00 93.31 118 SER A O 1
ATOM 972 N N . SER A 1 119 ? 9.376 9.291 -10.714 1.00 91.00 119 SER A N 1
ATOM 973 C CA . SER A 1 119 ? 8.195 10.158 -10.558 1.00 91.00 119 SER A CA 1
ATOM 974 C C . SER A 1 119 ? 7.898 11.047 -11.776 1.00 91.00 119 SER A C 1
ATOM 976 O O . SER A 1 119 ? 6.766 11.511 -11.912 1.00 91.00 119 SER A O 1
ATOM 978 N N . ILE A 1 120 ? 8.868 11.263 -12.677 1.00 88.06 120 ILE A N 1
ATOM 979 C CA . ILE A 1 120 ? 8.703 12.113 -13.871 1.00 88.06 120 ILE A CA 1
ATOM 980 C C . ILE A 1 120 ? 8.324 11.288 -15.099 1.00 88.06 120 ILE A C 1
ATOM 982 O O . ILE A 1 120 ? 7.302 11.560 -15.732 1.00 88.06 120 ILE A O 1
ATOM 986 N N . SER A 1 121 ? 9.134 10.290 -15.465 1.00 91.50 121 SER A N 1
ATOM 987 C CA . SER A 1 121 ? 8.879 9.496 -16.675 1.00 91.50 121 SER A CA 1
ATOM 988 C C . SER A 1 121 ? 7.914 8.336 -16.415 1.00 91.50 121 SER A C 1
ATOM 990 O O . SER A 1 121 ? 7.187 7.921 -17.319 1.00 91.50 121 SER A O 1
ATOM 992 N N . GLY A 1 122 ? 7.851 7.841 -15.176 1.00 92.94 122 GLY A N 1
ATOM 993 C CA . GLY A 1 122 ? 7.185 6.586 -14.825 1.00 92.94 122 GLY A CA 1
ATOM 994 C C . GLY A 1 122 ? 7.987 5.344 -15.218 1.00 92.94 122 GLY A C 1
ATOM 995 O O . GLY A 1 122 ? 7.476 4.238 -15.058 1.00 92.94 122 GLY A O 1
ATOM 996 N N . GLN A 1 123 ? 9.196 5.506 -15.767 1.00 95.25 123 GLN A N 1
ATOM 997 C CA . GLN A 1 123 ? 10.030 4.384 -16.196 1.00 95.25 123 GLN A CA 1
ATOM 998 C C . GLN A 1 123 ? 10.660 3.662 -15.009 1.00 95.25 123 GLN A C 1
ATOM 1000 O O . GLN A 1 123 ? 10.893 4.267 -13.959 1.00 95.25 123 GLN A O 1
ATOM 1005 N N . TRP A 1 124 ? 10.913 2.370 -15.198 1.00 95.88 124 TRP A N 1
ATOM 1006 C CA . TRP A 1 124 ? 11.417 1.473 -14.168 1.00 95.88 124 TRP A CA 1
ATOM 1007 C C . TRP A 1 124 ? 12.911 1.219 -14.311 1.00 95.88 124 TRP A C 1
ATOM 1009 O O . TRP A 1 124 ? 13.407 1.017 -15.422 1.00 95.88 124 TRP A O 1
ATOM 1019 N N . SER A 1 125 ? 13.598 1.163 -13.176 1.00 94.00 125 SER A N 1
ATOM 1020 C CA . SER A 1 125 ? 15.033 0.906 -13.094 1.00 94.00 125 SER A CA 1
ATOM 1021 C C . SER A 1 125 ? 15.307 -0.141 -12.022 1.00 94.00 125 SER A C 1
ATOM 1023 O O . SER A 1 125 ? 14.864 -0.000 -10.884 1.00 94.00 125 SER A O 1
ATOM 1025 N N . ALA A 1 126 ? 16.041 -1.196 -12.377 1.00 92.56 126 ALA A N 1
ATOM 1026 C CA . ALA A 1 126 ? 16.501 -2.201 -11.425 1.00 92.56 126 ALA A CA 1
ATOM 1027 C C . ALA A 1 126 ? 17.796 -1.733 -10.745 1.00 92.56 126 ALA A C 1
ATOM 1029 O O . ALA A 1 126 ? 18.723 -1.268 -11.412 1.00 92.56 126 ALA A O 1
ATOM 1030 N N . GLY A 1 127 ? 17.875 -1.882 -9.425 1.00 90.44 127 GLY A N 1
ATOM 1031 C CA . GLY A 1 127 ? 19.023 -1.455 -8.632 1.00 90.44 127 GLY A CA 1
ATOM 1032 C C . GLY A 1 127 ? 19.189 -2.256 -7.344 1.00 90.44 127 GLY A C 1
ATOM 1033 O O . GLY A 1 127 ? 18.565 -3.299 -7.138 1.00 90.44 127 GLY A O 1
ATOM 1034 N N . GLU A 1 128 ? 20.066 -1.767 -6.473 1.00 92.31 128 GLU A N 1
ATOM 1035 C CA . GLU A 1 128 ? 20.352 -2.390 -5.182 1.00 92.31 128 GLU A CA 1
ATOM 1036 C C . GLU A 1 128 ? 19.219 -2.137 -4.177 1.00 92.31 128 GLU A C 1
ATOM 1038 O O . GLU A 1 128 ? 18.839 -0.997 -3.913 1.00 92.31 128 GLU A O 1
ATOM 1043 N N . CYS A 1 129 ? 18.717 -3.199 -3.544 1.00 93.81 129 CYS A N 1
ATOM 1044 C CA . CYS A 1 129 ? 17.610 -3.127 -2.579 1.00 93.81 129 CYS A CA 1
ATOM 1045 C C . CYS A 1 129 ? 17.914 -2.310 -1.308 1.00 93.81 129 CYS A C 1
ATOM 1047 O O . CYS A 1 129 ? 16.993 -1.932 -0.582 1.00 93.81 129 CYS A O 1
ATOM 1049 N N . GLY A 1 130 ? 19.197 -2.050 -1.027 1.00 91.94 130 GLY A N 1
ATOM 1050 C CA . GLY A 1 130 ? 19.648 -1.224 0.095 1.00 91.94 130 GLY A CA 1
ATOM 1051 C C . GLY A 1 130 ? 19.471 0.284 -0.118 1.00 91.94 130 GLY A C 1
ATOM 1052 O O . GLY A 1 130 ? 19.674 1.047 0.825 1.00 91.94 130 GLY A O 1
ATOM 1053 N N . GLY A 1 131 ? 19.094 0.719 -1.327 1.00 91.81 131 GLY A N 1
ATOM 1054 C CA . GLY A 1 131 ? 18.815 2.123 -1.626 1.00 91.81 131 GLY A CA 1
ATOM 1055 C C . GLY A 1 131 ? 17.676 2.695 -0.774 1.00 91.81 131 GLY A C 1
ATOM 1056 O O . GLY A 1 131 ? 16.725 2.001 -0.417 1.00 91.81 131 GLY A O 1
ATOM 1057 N N . LEU A 1 132 ? 17.753 3.985 -0.450 1.00 90.81 132 LEU A N 1
ATOM 1058 C CA . LEU A 1 132 ? 16.727 4.677 0.330 1.00 90.81 132 LEU A CA 1
ATOM 1059 C C . LEU A 1 132 ? 15.818 5.465 -0.610 1.00 90.81 132 LEU A C 1
ATOM 1061 O O . LEU A 1 132 ? 16.226 6.494 -1.147 1.00 90.81 132 LEU A O 1
ATOM 1065 N N . HIS A 1 133 ? 14.580 5.004 -0.782 1.00 92.50 133 HIS A N 1
ATOM 1066 C CA . HIS A 1 133 ? 13.619 5.643 -1.680 1.00 92.50 133 HIS A CA 1
ATOM 1067 C C . HIS A 1 133 ? 12.253 5.811 -1.022 1.00 92.50 133 HIS A C 1
ATOM 1069 O O . HIS A 1 133 ? 11.867 5.053 -0.127 1.00 92.50 133 HIS A O 1
ATOM 1075 N N . ALA A 1 134 ? 11.525 6.831 -1.483 1.00 92.06 134 ALA A N 1
ATOM 1076 C CA . ALA A 1 134 ? 10.096 6.973 -1.228 1.00 92.06 134 ALA A CA 1
ATOM 1077 C C . ALA A 1 134 ? 9.346 5.752 -1.780 1.00 92.06 134 ALA A C 1
ATOM 1079 O O . ALA A 1 134 ? 9.906 4.994 -2.567 1.00 92.06 134 ALA A O 1
ATOM 1080 N N . HIS A 1 135 ? 8.099 5.526 -1.382 1.00 93.69 135 HIS A N 1
ATOM 1081 C CA . HIS A 1 135 ? 7.423 4.276 -1.719 1.00 93.69 135 HIS A CA 1
ATOM 1082 C C . HIS A 1 135 ? 5.916 4.397 -1.876 1.00 93.69 135 HIS A C 1
ATOM 1084 O O . HIS A 1 135 ? 5.280 5.329 -1.376 1.00 93.69 135 HIS A O 1
ATOM 1090 N N . VAL A 1 136 ? 5.358 3.414 -2.581 1.00 95.56 136 VAL A N 1
ATOM 1091 C CA . VAL A 1 136 ? 3.920 3.280 -2.782 1.00 95.56 136 VAL A CA 1
ATOM 1092 C C . VAL A 1 136 ? 3.468 1.900 -2.315 1.00 95.56 136 VAL A C 1
ATOM 1094 O O . VAL A 1 136 ? 3.919 0.891 -2.856 1.00 95.56 136 VAL A O 1
ATOM 1097 N N . CYS A 1 137 ? 2.563 1.854 -1.336 1.00 95.00 137 CYS A N 1
ATOM 1098 C CA . CYS A 1 137 ? 1.845 0.631 -0.982 1.00 95.00 137 CYS A CA 1
ATOM 1099 C C . CYS A 1 137 ? 0.516 0.572 -1.741 1.00 95.00 137 CYS A C 1
ATOM 1101 O O . CYS A 1 137 ? -0.125 1.601 -1.958 1.00 95.00 137 CYS A O 1
ATOM 1103 N N . LYS A 1 138 ? 0.081 -0.633 -2.101 1.00 95.06 138 LYS A N 1
ATOM 1104 C CA . LYS A 1 138 ? -1.185 -0.937 -2.762 1.00 95.06 138 LYS A CA 1
ATOM 1105 C C . LYS A 1 138 ? -1.876 -2.080 -2.032 1.00 95.06 138 LYS A C 1
ATOM 1107 O O . LYS A 1 138 ? -1.258 -3.106 -1.758 1.00 95.06 138 LYS A O 1
ATOM 1112 N N . ARG A 1 139 ? -3.173 -1.941 -1.777 1.00 90.94 139 ARG A N 1
ATOM 1113 C CA . ARG A 1 139 ? -4.025 -3.055 -1.344 1.00 90.94 139 ARG A CA 1
ATOM 1114 C C . ARG A 1 139 ? -5.261 -3.142 -2.217 1.00 90.94 139 ARG A C 1
ATOM 1116 O O . ARG A 1 139 ? -5.867 -2.127 -2.559 1.00 90.94 139 ARG A O 1
ATOM 1123 N N . ARG A 1 140 ? -5.616 -4.364 -2.602 1.00 77.62 140 ARG A N 1
ATOM 1124 C CA . ARG A 1 140 ? -6.886 -4.655 -3.268 1.00 77.62 140 ARG A CA 1
ATOM 1125 C C . ARG A 1 140 ? -7.899 -4.974 -2.182 1.00 77.62 140 ARG A C 1
ATOM 1127 O O . ARG A 1 140 ? -7.619 -5.789 -1.307 1.00 77.62 140 ARG A O 1
ATOM 1134 N N . THR A 1 141 ? -9.080 -4.379 -2.250 1.00 61.34 141 THR A N 1
ATOM 1135 C CA . THR A 1 141 ? -10.197 -4.803 -1.406 1.00 61.34 141 THR A CA 1
ATOM 1136 C C . THR A 1 141 ? -10.756 -6.112 -1.974 1.00 61.34 141 THR A C 1
ATOM 1138 O O . THR A 1 141 ? -11.768 -6.139 -2.670 1.00 61.34 141 THR A O 1
ATOM 1141 N N . VAL A 1 142 ? -10.064 -7.236 -1.753 1.00 44.84 142 VAL A N 1
ATOM 1142 C CA . VAL A 1 142 ? -10.567 -8.553 -2.174 1.00 44.84 142 VAL A CA 1
ATOM 1143 C C . VAL A 1 142 ? -11.613 -9.011 -1.164 1.00 44.84 142 VAL A C 1
ATOM 1145 O O . VAL A 1 142 ? -11.298 -9.756 -0.244 1.00 44.84 142 VAL A O 1
ATOM 1148 N N . SER A 1 143 ? -12.836 -8.492 -1.318 1.00 40.19 143 SER A N 1
ATOM 1149 C CA . SER A 1 143 ? -14.130 -9.087 -0.939 1.00 40.19 143 SER A CA 1
ATOM 1150 C C . SER A 1 143 ? -15.251 -8.058 -1.129 1.00 40.19 143 SER A C 1
ATOM 1152 O O . SER A 1 143 ? -15.679 -7.412 -0.178 1.00 40.19 143 SER A O 1
ATOM 1154 N N . VAL A 1 144 ? -15.831 -7.974 -2.331 1.00 39.66 144 VAL A N 1
ATOM 1155 C CA . VAL A 1 144 ? -17.270 -7.667 -2.421 1.00 39.66 144 VAL A CA 1
ATOM 1156 C C . VAL A 1 144 ? -18.021 -8.952 -2.058 1.00 39.66 144 VAL A C 1
ATOM 1158 O O . VAL A 1 144 ? -18.554 -9.653 -2.908 1.00 39.66 144 VAL A O 1
ATOM 1161 N N . VAL A 1 145 ? -18.018 -9.275 -0.768 1.00 36.94 145 VAL A N 1
ATOM 1162 C CA . VAL A 1 145 ? -19.269 -9.601 -0.079 1.00 36.94 145 VAL A CA 1
ATOM 1163 C C . VAL A 1 145 ? -19.420 -8.568 1.035 1.00 36.94 145 VAL A C 1
ATOM 1165 O O . VAL A 1 145 ? -19.693 -8.878 2.189 1.00 36.94 145 VAL A O 1
ATOM 1168 N N . GLU A 1 146 ? -19.257 -7.290 0.689 1.00 38.94 146 GLU A N 1
ATOM 1169 C CA . GLU A 1 146 ? -20.102 -6.308 1.342 1.00 38.94 146 GLU A CA 1
ATOM 1170 C C . GLU A 1 146 ? -21.517 -6.617 0.853 1.00 38.94 146 GLU A C 1
ATOM 1172 O O . GLU A 1 146 ? -21.926 -6.226 -0.239 1.00 38.94 146 GLU A O 1
ATOM 1177 N N . ILE A 1 147 ? -22.262 -7.392 1.650 1.00 43.78 147 ILE A N 1
ATOM 1178 C CA . ILE A 1 147 ? -23.722 -7.261 1.693 1.00 43.78 147 ILE A CA 1
ATOM 1179 C C . ILE A 1 147 ? -23.971 -5.752 1.638 1.00 43.78 147 ILE A C 1
ATOM 1181 O O . ILE A 1 147 ? -23.348 -5.082 2.466 1.00 43.78 147 ILE A O 1
ATOM 1185 N N . PRO A 1 148 ? -24.776 -5.210 0.701 1.00 35.69 148 PRO A N 1
ATOM 1186 C CA . PRO A 1 148 ? -25.014 -3.777 0.619 1.00 35.69 148 PRO A CA 1
ATOM 1187 C C . PRO A 1 148 ? -25.409 -3.283 2.008 1.00 35.69 148 PRO A C 1
ATOM 1189 O O . PRO A 1 148 ? -26.527 -3.515 2.465 1.00 35.69 148 PRO A O 1
ATOM 1192 N N . ARG A 1 149 ? -24.459 -2.692 2.737 1.00 43.25 149 ARG A N 1
ATOM 1193 C CA . ARG A 1 149 ? -24.774 -2.025 3.985 1.00 43.25 149 ARG A CA 1
ATOM 1194 C C . ARG A 1 149 ? -25.418 -0.749 3.504 1.00 43.25 149 ARG A C 1
ATOM 1196 O O . ARG A 1 149 ? -24.775 0.048 2.820 1.00 43.25 149 ARG A O 1
ATOM 1203 N N . GLU A 1 150 ? -26.715 -0.631 3.770 1.00 37.69 150 GLU A N 1
ATOM 1204 C CA . GLU A 1 150 ? -27.445 0.607 3.548 1.00 37.69 150 GLU A CA 1
ATOM 1205 C C . GLU A 1 150 ? -26.585 1.783 4.028 1.00 37.69 150 GLU A C 1
ATOM 1207 O O . GLU A 1 150 ? -25.864 1.629 5.021 1.00 37.69 150 GLU A O 1
ATOM 1212 N N . PRO A 1 151 ? -26.593 2.923 3.316 1.00 36.69 151 PRO A N 1
ATOM 1213 C CA . PRO A 1 151 ? -25.754 4.065 3.645 1.00 36.69 151 PRO A CA 1
ATOM 1214 C C . PRO A 1 151 ? -26.044 4.528 5.078 1.00 36.69 151 PRO A C 1
ATOM 1216 O O . PRO A 1 151 ? -26.958 5.309 5.332 1.00 36.69 151 PRO A O 1
ATOM 1219 N N . HIS A 1 152 ? -25.258 4.035 6.033 1.00 41.97 152 HIS A N 1
ATOM 1220 C CA . HIS A 1 152 ? -25.323 4.468 7.415 1.00 41.97 152 HIS A CA 1
ATOM 1221 C C . HIS A 1 152 ? -24.569 5.787 7.502 1.00 41.97 152 HIS A C 1
ATOM 1223 O O . HIS A 1 152 ? -23.340 5.829 7.465 1.00 41.97 152 HIS A O 1
ATOM 1229 N N . TYR A 1 153 ? -25.331 6.875 7.584 1.00 39.31 153 TYR A N 1
ATOM 1230 C CA . TYR A 1 153 ? -24.824 8.195 7.932 1.00 39.31 153 TYR A CA 1
ATOM 1231 C C . TYR A 1 153 ? -23.898 8.090 9.153 1.00 39.31 153 TYR A C 1
ATOM 1233 O O . TYR A 1 153 ? -24.326 7.690 10.236 1.00 39.31 153 TYR A O 1
ATOM 1241 N N . ILE A 1 154 ? -22.626 8.452 8.976 1.00 46.22 154 ILE A N 1
ATOM 1242 C CA . ILE A 1 154 ? -21.654 8.551 10.066 1.00 46.22 154 ILE A CA 1
ATOM 1243 C C . ILE A 1 154 ? -21.987 9.824 10.849 1.00 46.22 154 ILE A C 1
ATOM 1245 O O . ILE A 1 154 ? -21.495 10.911 10.552 1.00 46.22 154 ILE A O 1
ATOM 1249 N N . GLY A 1 155 ? -22.876 9.697 11.830 1.00 55.44 155 GLY A N 1
ATOM 1250 C CA . GLY A 1 155 ? -22.925 10.629 12.948 1.00 55.44 155 GLY A CA 1
ATOM 1251 C C . GLY A 1 155 ? -21.696 10.413 13.831 1.00 55.44 155 GLY A C 1
ATOM 1252 O O . GLY A 1 155 ? -21.274 9.277 14.045 1.00 55.44 155 GLY A O 1
ATOM 1253 N N . GLY A 1 156 ? -21.102 11.495 14.332 1.00 65.19 156 GLY A N 1
ATOM 1254 C CA . GLY A 1 156 ? -20.115 11.395 15.407 1.00 65.19 156 GLY A CA 1
ATOM 1255 C C . GLY A 1 156 ? -20.766 10.878 16.693 1.00 65.19 156 GLY A C 1
ATOM 1256 O O . GLY A 1 156 ? -21.972 11.036 16.893 1.00 65.19 156 GLY A O 1
ATOM 1257 N N . CYS A 1 157 ? -19.978 10.267 17.576 1.00 78.25 157 CYS A N 1
ATOM 1258 C CA . CYS A 1 157 ? -20.471 9.916 18.903 1.00 78.25 157 CYS A CA 1
ATOM 1259 C C . CYS A 1 157 ? -20.674 11.167 19.770 1.00 78.25 157 CYS A C 1
ATOM 1261 O O . CYS A 1 157 ? -19.978 12.166 19.566 1.00 78.25 157 CYS A O 1
ATOM 1263 N N . PRO A 1 158 ? -21.592 11.124 20.754 1.00 80.88 158 PRO A N 1
ATOM 1264 C CA . PRO A 1 158 ? -21.727 12.190 21.739 1.00 80.88 158 PRO A CA 1
ATOM 1265 C C . PRO A 1 158 ? -20.409 12.461 22.479 1.00 80.88 158 PRO A C 1
ATOM 1267 O O . PRO A 1 158 ? -19.518 11.613 22.542 1.00 80.88 158 PRO A O 1
ATOM 1270 N N . GLU A 1 159 ? -20.286 13.643 23.076 1.00 76.00 159 GLU A N 1
ATOM 1271 C CA . GLU A 1 159 ? -19.095 14.015 23.840 1.00 76.00 159 GLU A CA 1
ATOM 1272 C C . GLU A 1 159 ? -18.794 12.978 24.941 1.00 76.00 159 GLU A C 1
ATOM 1274 O O . GLU A 1 159 ? -19.697 12.548 25.661 1.00 76.00 159 GLU A O 1
ATOM 1279 N N . ARG A 1 160 ? -17.518 12.586 25.081 1.00 77.75 160 ARG A N 1
ATOM 1280 C CA . ARG A 1 160 ? -17.017 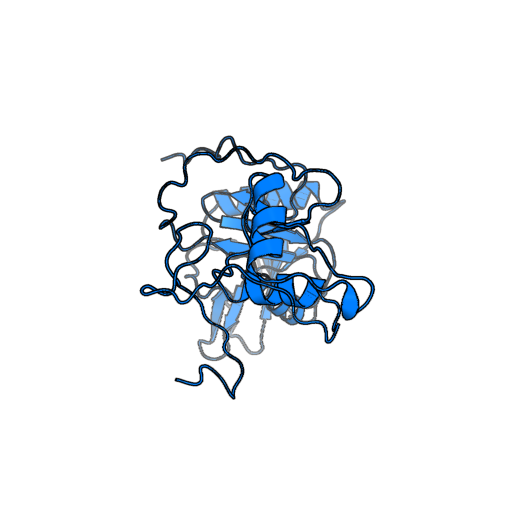11.560 26.027 1.00 77.75 160 ARG A CA 1
ATOM 1281 C C . ARG A 1 160 ? -17.393 10.105 25.698 1.00 77.75 160 ARG A C 1
ATOM 1283 O O . ARG A 1 160 ? -17.111 9.222 26.505 1.00 77.75 160 ARG A O 1
ATOM 1290 N N . TRP A 1 161 ? -17.961 9.844 24.522 1.00 83.50 161 TRP A N 1
ATOM 1291 C CA . TRP A 1 161 ? -18.135 8.494 23.981 1.00 83.50 161 TRP A CA 1
ATOM 1292 C C . TRP A 1 161 ? -17.016 8.155 22.995 1.00 83.50 161 TRP A C 1
ATOM 1294 O O . TRP A 1 161 ? -16.490 9.018 22.293 1.00 83.50 161 TRP A O 1
ATOM 1304 N N . LEU A 1 162 ? -16.664 6.877 22.928 1.00 83.50 162 LEU A N 1
ATOM 1305 C CA . LEU A 1 162 ? -15.596 6.353 22.086 1.00 83.50 162 LEU A CA 1
ATOM 1306 C C . LEU A 1 162 ? -16.192 5.735 20.824 1.00 83.50 162 LEU A C 1
ATOM 1308 O O . LEU A 1 162 ? -17.087 4.897 20.910 1.00 83.50 162 LEU A O 1
ATOM 1312 N N . TYR A 1 163 ? -15.700 6.137 19.655 1.00 82.12 163 TYR A N 1
ATOM 1313 C CA . TYR A 1 163 ? -16.139 5.569 18.384 1.00 82.12 163 TYR A CA 1
ATOM 1314 C C . TYR A 1 163 ? -15.252 4.389 17.984 1.00 82.12 163 TYR A C 1
ATOM 1316 O O . TYR A 1 163 ? -14.042 4.553 17.820 1.00 82.12 163 TYR A O 1
ATOM 1324 N N . PHE A 1 164 ? -15.854 3.218 17.783 1.00 81.00 164 PHE A N 1
ATOM 1325 C CA . PHE A 1 164 ? -15.155 2.040 17.270 1.00 81.00 164 PHE A CA 1
ATOM 1326 C C . PHE A 1 164 ? -16.116 1.092 16.554 1.00 81.00 164 PHE A C 1
ATOM 1328 O O . PHE A 1 164 ? -17.190 0.806 17.073 1.00 81.00 164 PHE A O 1
ATOM 1335 N N . GLY A 1 165 ? -15.753 0.600 15.365 1.00 74.06 165 GLY A N 1
ATOM 1336 C CA . GLY A 1 165 ? -16.549 -0.409 14.649 1.00 74.06 165 GLY A CA 1
ATOM 1337 C C . GLY A 1 165 ? -18.003 0.007 14.376 1.00 74.06 165 GLY A C 1
ATOM 1338 O O . GLY A 1 165 ? -18.908 -0.818 14.471 1.00 74.06 165 GLY A O 1
ATOM 1339 N N . HIS A 1 166 ? -18.250 1.291 14.081 1.00 73.44 166 HIS A N 1
ATOM 1340 C CA . HIS A 1 166 ? -19.595 1.883 13.962 1.00 73.44 166 HIS A CA 1
ATOM 1341 C C . HIS A 1 166 ? -20.442 1.832 15.249 1.00 73.44 166 HIS A C 1
ATOM 1343 O O . HIS A 1 166 ? -21.670 1.914 15.190 1.00 73.44 166 HIS A O 1
ATOM 1349 N N . LYS A 1 167 ? -19.805 1.718 16.417 1.00 80.75 167 LYS A N 1
ATOM 1350 C CA . LYS A 1 167 ? -20.438 1.791 17.737 1.00 80.75 167 LYS A CA 1
ATOM 1351 C C . LYS A 1 167 ? -19.942 3.027 18.475 1.00 80.75 167 LYS A C 1
ATOM 1353 O O . LYS A 1 167 ? -18.775 3.397 18.370 1.00 80.75 167 LYS A O 1
ATOM 1358 N N . CYS A 1 168 ? -20.829 3.614 19.267 1.00 85.81 168 CYS A N 1
ATOM 1359 C CA . CYS A 1 168 ? -20.452 4.542 20.320 1.00 85.81 168 CYS A CA 1
ATOM 1360 C C . CYS A 1 168 ? -20.393 3.766 21.632 1.00 85.81 168 CYS A C 1
ATOM 1362 O O . CYS A 1 168 ? -21.392 3.196 22.067 1.00 85.81 168 CYS A O 1
ATOM 1364 N N . LEU A 1 169 ? -19.215 3.728 22.246 1.00 86.69 169 LEU A N 1
ATOM 1365 C CA . LEU A 1 169 ? -18.937 3.011 23.481 1.00 86.69 169 LEU A CA 1
ATOM 1366 C C . LEU A 1 169 ? -18.756 4.014 24.620 1.00 86.69 169 LEU A C 1
ATOM 1368 O O . LEU A 1 169 ? -17.985 4.965 24.506 1.00 86.69 169 LEU A O 1
ATOM 1372 N N . LEU A 1 170 ? -19.444 3.779 25.731 1.00 87.31 170 LEU A N 1
ATOM 1373 C CA . LEU A 1 170 ? -19.249 4.518 26.971 1.00 87.31 170 LEU A CA 1
ATOM 1374 C C . LEU A 1 170 ? -18.712 3.556 28.022 1.00 87.31 170 LEU A C 1
ATOM 1376 O O . LEU A 1 170 ? -19.376 2.582 28.378 1.00 87.31 170 LEU A O 1
ATOM 1380 N N . LEU A 1 171 ? -17.509 3.833 28.517 1.00 86.00 171 LEU A N 1
ATOM 1381 C CA . LEU A 1 171 ? -16.922 3.058 29.596 1.00 86.00 171 LEU A CA 1
ATOM 1382 C C . LEU A 1 171 ? -17.331 3.671 30.937 1.00 86.00 171 LEU A C 1
ATOM 1384 O O . LEU A 1 171 ? -16.958 4.800 31.250 1.00 86.00 171 LEU A O 1
ATOM 1388 N N . HIS A 1 172 ? -18.092 2.918 31.728 1.00 83.31 172 HIS A N 1
ATOM 1389 C CA . HIS A 1 172 ? -18.521 3.331 33.060 1.00 83.31 172 HIS A CA 1
ATOM 1390 C C . HIS A 1 172 ? -17.792 2.500 34.124 1.00 83.31 172 HIS A C 1
ATOM 1392 O O . HIS A 1 172 ? -18.271 1.441 34.530 1.00 83.31 172 HIS A O 1
ATOM 1398 N N . LEU A 1 173 ? -16.634 2.981 34.582 1.00 79.69 173 LEU A N 1
ATOM 1399 C CA . LEU A 1 173 ? -15.871 2.344 35.660 1.00 79.69 173 LEU A CA 1
ATOM 1400 C C . LEU A 1 173 ? -16.279 2.921 37.025 1.00 79.69 173 LEU A C 1
ATOM 1402 O O . LEU A 1 173 ? -16.431 4.138 37.135 1.00 79.69 173 LEU A O 1
ATOM 1406 N N . PRO A 1 174 ? -16.464 2.086 38.061 1.00 77.81 174 PRO A N 1
ATOM 1407 C CA . PRO A 1 174 ? -16.653 2.577 39.420 1.00 77.81 174 PRO A CA 1
ATOM 1408 C C . PRO A 1 174 ? -15.326 3.107 39.993 1.00 77.81 174 PRO A C 1
ATOM 1410 O O . PRO A 1 174 ? -14.256 2.611 39.633 1.00 77.81 174 PRO A O 1
ATOM 1413 N N . ASN A 1 175 ? -15.377 4.082 40.908 1.00 75.56 175 ASN A N 1
ATOM 1414 C CA . ASN A 1 175 ? -14.165 4.585 41.577 1.00 75.56 175 ASN A CA 1
ATOM 1415 C C . ASN A 1 175 ? -13.663 3.629 42.673 1.00 75.56 175 ASN A C 1
ATOM 1417 O O . ASN A 1 175 ? -12.486 3.648 43.030 1.00 75.56 175 ASN A O 1
ATOM 1421 N N . SER A 1 176 ? -14.553 2.789 43.206 1.00 75.56 176 SER A N 1
ATOM 1422 C CA . SER A 1 176 ? -14.275 1.797 44.243 1.00 75.56 176 SER A CA 1
ATOM 1423 C C . SER A 1 176 ? -15.080 0.516 43.995 1.00 75.56 176 SER A C 1
ATOM 1425 O O . SER A 1 176 ? -16.085 0.524 43.287 1.00 75.56 176 SER A O 1
ATOM 1427 N N . SER A 1 177 ? -14.658 -0.611 44.573 1.00 73.56 177 SER A N 1
ATOM 1428 C CA . SER A 1 177 ? -15.376 -1.888 44.405 1.00 73.56 177 SER A CA 1
ATOM 1429 C C . SER A 1 177 ? -16.804 -1.862 44.975 1.00 73.56 177 SER A C 1
ATOM 1431 O O . SER A 1 177 ? -17.686 -2.532 44.443 1.00 73.56 177 SER A O 1
ATOM 1433 N N . GLU A 1 178 ? -17.051 -1.038 45.996 1.00 76.44 178 GLU A N 1
ATOM 1434 C CA . GLU A 1 178 ? -18.359 -0.855 46.639 1.00 76.44 178 GLU A CA 1
ATOM 1435 C C . GLU A 1 178 ? -19.355 -0.071 45.763 1.00 76.44 178 GLU A C 1
ATOM 1437 O O . GLU A 1 178 ? -20.566 -0.198 45.928 1.00 76.44 178 GLU A O 1
ATOM 1442 N N . GLU A 1 179 ? -18.861 0.699 44.788 1.00 80.75 179 GLU A N 1
ATOM 1443 C CA . GLU A 1 179 ? -19.675 1.423 43.799 1.00 80.75 179 GLU A CA 1
ATOM 1444 C C . GLU A 1 179 ? -20.045 0.570 42.574 1.00 80.75 179 GLU A C 1
ATOM 1446 O O . GLU A 1 179 ? -20.734 1.046 41.660 1.00 80.75 179 GLU A O 1
ATOM 1451 N N . GLY A 1 180 ? -19.599 -0.690 42.543 1.00 82.12 180 GLY A N 1
ATOM 1452 C CA . GLY A 1 180 ? -19.937 -1.650 41.500 1.00 82.12 180 GLY A CA 1
ATOM 1453 C C . GLY A 1 180 ? -21.451 -1.791 41.317 1.00 82.12 180 GLY A C 1
ATOM 1454 O O . GLY A 1 180 ? -22.233 -1.774 42.266 1.00 82.12 180 GLY A O 1
ATOM 1455 N N . LYS A 1 181 ? -21.884 -1.922 40.063 1.00 86.00 181 LYS A N 1
ATOM 1456 C CA . LYS A 1 181 ? -23.294 -2.136 39.714 1.00 86.00 181 LYS A CA 1
ATOM 1457 C C . LYS A 1 181 ? -23.558 -3.610 39.454 1.00 86.00 181 LYS A C 1
ATOM 1459 O O . LYS A 1 181 ? -22.671 -4.321 38.986 1.00 86.00 181 LYS A O 1
ATOM 1464 N N . SER A 1 182 ? -24.781 -4.069 39.720 1.00 90.44 182 SER A N 1
ATOM 1465 C CA . SER A 1 182 ? -25.221 -5.375 39.224 1.00 90.44 182 SER A CA 1
ATOM 1466 C C . SER A 1 182 ? -25.344 -5.342 37.696 1.00 90.44 182 SER A C 1
ATOM 1468 O O . SER A 1 182 ? -25.480 -4.270 37.102 1.00 90.44 182 SER A O 1
ATOM 1470 N N . TRP A 1 183 ? -25.348 -6.507 37.042 1.00 89.69 183 TRP A N 1
ATOM 1471 C CA . TRP A 1 183 ? -25.551 -6.579 35.590 1.00 89.69 183 TRP A CA 1
ATOM 1472 C C . TRP A 1 183 ? -26.863 -5.902 35.154 1.00 89.69 183 TRP A C 1
ATOM 1474 O O . TRP A 1 183 ? -26.889 -5.159 34.173 1.00 89.69 183 TRP A O 1
ATOM 1484 N N . ARG A 1 184 ? -27.952 -6.100 35.918 1.00 90.06 184 ARG A N 1
ATOM 1485 C CA . ARG A 1 184 ? -29.259 -5.476 35.638 1.00 90.06 184 ARG A CA 1
ATOM 1486 C C . ARG A 1 184 ? -29.202 -3.956 35.750 1.00 90.06 184 ARG A C 1
ATOM 1488 O O . ARG A 1 184 ? -29.744 -3.271 34.886 1.00 90.06 184 ARG A O 1
ATOM 1495 N N . ASP A 1 185 ? -28.526 -3.435 36.770 1.00 91.31 185 ASP A N 1
ATOM 1496 C CA . ASP A 1 185 ? -28.371 -1.988 36.942 1.00 91.31 185 ASP A CA 1
ATOM 1497 C C . ASP A 1 185 ? -27.502 -1.392 35.831 1.00 91.31 185 ASP A C 1
ATOM 1499 O O . ASP A 1 185 ? -27.840 -0.347 35.280 1.00 91.31 185 ASP A O 1
ATOM 1503 N N . ALA A 1 186 ? -26.422 -2.078 35.445 1.00 90.94 186 ALA A N 1
ATOM 1504 C CA . ALA A 1 186 ? -25.562 -1.662 34.341 1.00 90.94 186 ALA A CA 1
ATOM 1505 C C . ALA A 1 186 ? -26.334 -1.615 33.009 1.00 90.94 186 ALA A C 1
ATOM 1507 O O . ALA A 1 186 ? -26.259 -0.624 32.282 1.00 90.94 186 ALA A O 1
ATOM 1508 N N . GLN A 1 187 ? -27.161 -2.627 32.726 1.00 90.38 187 GLN A N 1
ATOM 1509 C CA . GLN A 1 187 ? -28.045 -2.628 31.558 1.00 90.38 187 GLN A CA 1
ATOM 1510 C C . GLN A 1 187 ? -29.095 -1.505 31.618 1.00 90.38 187 GLN A C 1
ATOM 1512 O O . GLN A 1 187 ? -29.393 -0.896 30.587 1.00 90.38 187 GLN A O 1
ATOM 1517 N N . SER A 1 188 ? -29.639 -1.200 32.800 1.00 90.62 188 SER A N 1
ATOM 1518 C CA . SER A 1 188 ? -30.573 -0.082 32.997 1.00 90.62 188 SER A CA 1
ATOM 1519 C C . SER A 1 188 ? -29.914 1.269 32.686 1.00 90.62 188 SER A C 1
ATOM 1521 O O . SER A 1 188 ? -30.478 2.083 31.952 1.00 90.62 188 SER A O 1
ATOM 1523 N N . ILE A 1 189 ? -28.669 1.469 33.137 1.00 89.12 189 ILE A N 1
ATOM 1524 C CA . ILE A 1 189 ? -27.868 2.660 32.817 1.00 89.12 189 ILE A CA 1
ATOM 1525 C C . ILE A 1 189 ? -27.656 2.770 31.305 1.00 89.12 189 ILE A C 1
ATOM 1527 O O . ILE A 1 189 ? -27.966 3.814 30.732 1.00 89.12 189 ILE A O 1
ATOM 1531 N N . CYS A 1 190 ? -27.212 1.702 30.632 1.00 89.19 190 CYS A N 1
ATOM 1532 C CA . CYS A 1 190 ? -27.059 1.706 29.172 1.00 89.19 190 CYS A CA 1
ATOM 1533 C C . CYS A 1 190 ? -28.376 2.050 28.457 1.00 89.19 190 CYS A C 1
ATOM 1535 O O . CYS A 1 190 ? -28.378 2.837 27.511 1.00 89.19 190 CYS A O 1
ATOM 1537 N N . SER A 1 191 ? -29.499 1.527 28.958 1.00 88.88 191 SER A N 1
ATOM 1538 C CA . SER A 1 191 ? -30.831 1.781 28.396 1.00 88.88 191 SER A CA 1
ATOM 1539 C C . SER A 1 191 ? -31.261 3.247 28.538 1.00 88.88 191 SER A C 1
ATOM 1541 O O . SER A 1 191 ? -31.923 3.770 27.643 1.00 88.88 191 SER A O 1
ATOM 1543 N N . SER A 1 192 ? -30.838 3.954 29.596 1.00 87.62 192 SER A N 1
ATOM 1544 C CA . SER A 1 192 ? -31.093 5.402 29.733 1.00 87.62 192 SER A CA 1
ATOM 1545 C C . SER A 1 192 ? -30.395 6.251 28.662 1.00 87.62 192 SER A C 1
ATOM 1547 O O . SER A 1 192 ? -30.868 7.338 28.336 1.00 87.62 192 SER A O 1
ATOM 1549 N N . PHE A 1 193 ? -29.322 5.729 28.060 1.00 84.62 193 PHE A N 1
ATOM 1550 C CA . PHE A 1 193 ? -28.626 6.337 26.925 1.00 84.62 193 PHE A CA 1
ATOM 1551 C C . PHE A 1 193 ? -29.112 5.803 25.570 1.00 84.62 193 PHE A C 1
ATOM 1553 O O . PHE A 1 193 ? -28.427 5.983 24.567 1.00 84.62 193 PHE A O 1
ATOM 1560 N N . GLN A 1 194 ? -30.271 5.130 25.529 1.00 83.94 194 GLN A N 1
ATOM 1561 C CA . GLN A 1 194 ? -30.796 4.468 24.324 1.00 83.94 194 GLN A CA 1
ATOM 1562 C C . GLN A 1 194 ? -29.815 3.431 23.742 1.00 83.94 194 GLN A C 1
ATOM 1564 O O . GLN A 1 194 ? -29.836 3.133 22.550 1.00 83.94 194 GLN A O 1
ATOM 1569 N N . GLY A 1 195 ? -28.945 2.882 24.593 1.00 87.56 195 GLY A N 1
ATOM 1570 C CA . GLY A 1 195 ? -27.965 1.864 24.250 1.00 87.56 195 GLY A CA 1
ATOM 1571 C C . GLY A 1 195 ? -28.192 0.567 25.019 1.00 87.56 195 GLY A C 1
ATOM 1572 O O . GLY A 1 195 ? -29.170 0.383 25.743 1.00 87.56 195 GLY A O 1
ATOM 1573 N N . THR A 1 196 ? -27.244 -0.350 24.884 1.00 91.88 196 THR A N 1
ATOM 1574 C CA . THR A 1 196 ? -27.222 -1.625 25.607 1.00 91.88 196 THR A CA 1
ATOM 1575 C C . THR A 1 196 ? -25.831 -1.867 26.167 1.00 91.88 196 THR A C 1
ATOM 1577 O O . THR A 1 196 ? -24.871 -1.216 25.749 1.00 91.88 196 THR A O 1
ATOM 1580 N N . LEU A 1 197 ? -25.696 -2.835 27.077 1.00 92.06 197 LEU A N 1
ATOM 1581 C CA . LEU A 1 197 ? -24.376 -3.390 27.363 1.00 92.06 197 LEU A CA 1
ATOM 1582 C C . LEU A 1 197 ? -23.710 -3.864 26.062 1.00 92.06 197 LEU A C 1
ATOM 1584 O O . LEU A 1 197 ? -24.384 -4.271 25.109 1.00 92.06 197 LEU A O 1
ATOM 1588 N N . VAL A 1 198 ? -22.382 -3.765 26.016 1.00 90.19 198 VAL A N 1
ATOM 1589 C CA . VAL A 1 198 ? -21.620 -3.979 24.784 1.00 90.19 198 VAL A CA 1
ATOM 1590 C C . VAL A 1 198 ? -21.709 -5.430 24.315 1.00 90.19 198 VAL A C 1
ATOM 1592 O O . VAL A 1 198 ? -21.601 -6.364 25.109 1.00 90.19 198 VAL A O 1
ATOM 1595 N N . ALA A 1 199 ? -21.886 -5.600 23.006 1.00 89.94 199 ALA A N 1
ATOM 1596 C CA . ALA A 1 199 ? -21.724 -6.873 22.324 1.00 89.94 199 ALA A CA 1
ATOM 1597 C C . ALA A 1 199 ? -20.375 -6.902 21.616 1.00 89.94 199 ALA A C 1
ATOM 1599 O O . ALA A 1 199 ? -20.103 -5.999 20.817 1.00 89.94 199 ALA A O 1
ATOM 1600 N N . ILE A 1 200 ? -19.581 -7.933 21.896 1.00 88.12 200 ILE A N 1
ATOM 1601 C CA . ILE A 1 200 ? -18.252 -8.132 21.314 1.00 88.12 200 ILE A CA 1
ATOM 1602 C C . ILE A 1 200 ? -18.390 -9.129 20.170 1.00 88.12 200 ILE A C 1
ATOM 1604 O O . ILE A 1 200 ? -18.794 -10.273 20.382 1.00 88.12 200 ILE A O 1
ATOM 1608 N N . GLN A 1 201 ? -18.139 -8.671 18.949 1.00 84.06 201 GLN A N 1
ATOM 1609 C CA . GLN A 1 201 ? -18.468 -9.426 17.739 1.00 84.06 201 GLN A CA 1
ATOM 1610 C C . GLN A 1 201 ? -17.260 -10.074 17.064 1.00 84.06 201 GLN A C 1
ATOM 1612 O O . GLN A 1 201 ? -17.458 -11.000 16.275 1.00 84.06 201 GLN A O 1
ATOM 1617 N N . ASP A 1 202 ? -16.052 -9.616 17.387 1.00 84.81 202 ASP A N 1
ATOM 1618 C CA . ASP A 1 202 ? -14.788 -10.112 16.853 1.00 84.81 202 ASP A CA 1
ATOM 1619 C C . ASP A 1 202 ? -13.612 -9.817 17.808 1.00 84.81 202 ASP A C 1
ATOM 1621 O O . ASP A 1 202 ? -13.746 -9.134 18.830 1.00 84.81 202 ASP A O 1
ATOM 1625 N N . GLU A 1 203 ? -12.443 -10.365 17.473 1.00 85.06 203 GLU A N 1
ATOM 1626 C CA . GLU A 1 203 ? -11.205 -10.223 18.246 1.00 85.06 203 GLU A CA 1
ATOM 1627 C C . GLU A 1 203 ? -10.651 -8.791 18.265 1.00 85.06 203 GLU A C 1
ATOM 1629 O O . GLU A 1 203 ? -9.974 -8.403 19.220 1.00 85.06 203 GLU A O 1
ATOM 1634 N N . ILE A 1 204 ? -10.970 -7.983 17.250 1.00 84.88 204 ILE A N 1
ATOM 1635 C CA . ILE A 1 204 ? -10.508 -6.598 17.132 1.00 84.88 204 ILE A CA 1
ATOM 1636 C C . ILE A 1 204 ? -11.299 -5.717 18.112 1.00 84.88 204 ILE A C 1
ATOM 1638 O O . ILE A 1 204 ? -10.707 -4.919 18.843 1.00 84.88 204 ILE A O 1
ATOM 1642 N N . GLU A 1 205 ? -12.616 -5.920 18.222 1.00 86.31 205 GLU A N 1
ATOM 1643 C CA . GLU A 1 205 ? -13.462 -5.317 19.259 1.00 86.31 205 GLU A CA 1
ATOM 1644 C C . GLU A 1 205 ? -13.038 -5.734 20.668 1.00 86.31 205 GLU A C 1
ATOM 1646 O O . GLU A 1 205 ? -12.939 -4.879 21.555 1.00 86.31 205 GLU A O 1
ATOM 1651 N N . GLN A 1 206 ? -12.738 -7.019 20.879 1.00 87.62 206 GLN A N 1
ATOM 1652 C CA . GLN A 1 206 ? -12.228 -7.510 22.161 1.00 87.62 206 GLN A CA 1
ATOM 1653 C C . GLN A 1 206 ? -10.926 -6.797 22.547 1.00 87.62 206 GLN A C 1
ATOM 1655 O O . GLN A 1 206 ? -10.797 -6.311 23.676 1.00 87.62 206 GLN A O 1
ATOM 1660 N N . ALA A 1 207 ? -9.961 -6.727 21.625 1.00 85.12 207 ALA A N 1
ATOM 1661 C CA . ALA A 1 207 ? -8.669 -6.093 21.863 1.00 85.12 207 ALA A CA 1
ATOM 1662 C C . ALA A 1 207 ? -8.820 -4.594 22.154 1.00 85.12 207 ALA A C 1
ATOM 1664 O O . ALA A 1 207 ? -8.216 -4.089 23.102 1.00 85.12 207 ALA A O 1
ATOM 1665 N N . TYR A 1 208 ? -9.675 -3.896 21.401 1.00 86.06 208 TYR A N 1
ATOM 1666 C CA . TYR A 1 208 ? -9.939 -2.475 21.614 1.00 86.06 208 TYR A CA 1
ATOM 1667 C C . TYR A 1 208 ? -10.550 -2.202 22.992 1.00 86.06 208 TYR A C 1
ATOM 1669 O O . TYR A 1 208 ? -10.037 -1.367 23.736 1.00 86.06 208 TYR A O 1
ATOM 1677 N N . ILE A 1 209 ? -11.593 -2.944 23.380 1.00 84.81 209 ILE A N 1
ATOM 1678 C CA . ILE A 1 209 ? -12.211 -2.807 24.709 1.00 84.81 209 ILE A CA 1
ATOM 1679 C C . ILE A 1 209 ? -11.191 -3.125 25.807 1.00 84.81 209 ILE A C 1
ATOM 1681 O O . ILE A 1 209 ? -11.097 -2.389 26.784 1.00 84.81 209 ILE A O 1
ATOM 1685 N N . THR A 1 210 ? -10.380 -4.169 25.628 1.00 83.25 210 THR A N 1
ATOM 1686 C CA . THR A 1 210 ? -9.324 -4.536 26.587 1.00 83.25 210 THR A CA 1
ATOM 1687 C C . THR A 1 210 ? -8.289 -3.417 26.742 1.00 83.25 210 THR A C 1
ATOM 1689 O O . THR A 1 210 ? -7.889 -3.095 27.860 1.00 83.25 210 THR A O 1
ATOM 1692 N N . MET A 1 211 ? -7.896 -2.768 25.643 1.00 82.44 211 MET A N 1
ATOM 1693 C CA . MET A 1 211 ? -6.987 -1.618 25.663 1.00 82.44 211 MET A CA 1
ATOM 1694 C C . MET A 1 211 ? -7.579 -0.431 26.440 1.00 82.44 211 MET A C 1
ATOM 1696 O O . MET A 1 211 ? -6.858 0.226 27.192 1.00 82.44 211 MET A O 1
ATOM 1700 N N . LEU A 1 212 ? -8.886 -0.173 26.311 1.00 79.31 212 LEU A N 1
ATOM 1701 C CA . LEU A 1 212 ? -9.566 0.898 27.052 1.00 79.31 212 LEU A CA 1
ATOM 1702 C C . LEU A 1 212 ? -9.562 0.684 28.567 1.00 79.31 212 LEU A C 1
ATOM 1704 O O . LEU A 1 212 ? -9.632 1.655 29.317 1.00 79.31 212 LEU A O 1
ATOM 1708 N N . LEU A 1 213 ? -9.447 -0.564 29.022 1.00 77.56 213 LEU A N 1
ATOM 1709 C CA . LEU A 1 213 ? -9.355 -0.892 30.443 1.00 77.56 213 LEU A CA 1
ATOM 1710 C C . LEU A 1 213 ? -7.960 -0.617 31.032 1.00 77.56 213 LEU A C 1
ATOM 1712 O O . LEU A 1 213 ? -7.796 -0.739 32.241 1.00 77.56 213 LEU A O 1
ATOM 1716 N N . GLN A 1 214 ? -6.966 -0.239 30.212 1.00 69.94 214 GLN A N 1
ATOM 1717 C CA . GLN A 1 214 ? -5.613 0.178 30.626 1.00 69.94 214 GLN A CA 1
ATOM 1718 C C . GLN A 1 214 ? -4.922 -0.776 31.623 1.00 69.94 214 GLN A C 1
ATOM 1720 O O . GLN A 1 214 ? -4.179 -0.344 32.502 1.00 69.94 214 GLN A O 1
ATOM 1725 N N . GLY A 1 215 ? -5.163 -2.086 31.508 1.00 59.81 215 GLY A N 1
ATOM 1726 C CA . GLY A 1 215 ? -4.595 -3.081 32.427 1.00 59.81 215 GLY A CA 1
ATOM 1727 C C . GLY A 1 215 ? -5.209 -3.076 33.833 1.00 59.81 215 GLY A C 1
ATOM 1728 O O . GLY A 1 215 ? -4.654 -3.690 34.743 1.00 59.81 215 GLY A O 1
ATOM 1729 N N . GLY A 1 216 ? -6.347 -2.403 34.027 1.00 63.47 216 GLY A N 1
ATOM 1730 C CA . GLY A 1 216 ? -7.127 -2.476 35.254 1.00 63.47 216 GLY A CA 1
ATOM 1731 C C . GLY A 1 216 ? -7.619 -3.901 35.522 1.00 63.47 216 GLY A C 1
ATOM 1732 O O . GLY A 1 216 ? -8.042 -4.613 34.617 1.00 63.47 216 GLY A O 1
ATOM 1733 N N . THR A 1 217 ? -7.596 -4.316 36.788 1.00 59.47 217 THR A N 1
ATOM 1734 C CA . THR A 1 217 ? -8.084 -5.630 37.246 1.00 59.47 217 THR A CA 1
ATOM 1735 C C . THR A 1 217 ? -9.597 -5.656 37.495 1.00 59.47 217 THR A C 1
ATOM 1737 O O . THR A 1 217 ? -10.128 -6.625 38.037 1.00 59.47 217 THR A O 1
ATOM 1740 N N . VAL A 1 218 ? -10.304 -4.581 37.133 1.00 65.44 218 VAL A N 1
ATOM 1741 C CA . VAL A 1 218 ? -11.736 -4.415 37.386 1.00 65.44 218 VAL A CA 1
ATOM 1742 C C . VAL A 1 218 ? -12.529 -5.126 36.293 1.00 65.44 218 VAL A C 1
ATOM 1744 O O . VAL A 1 218 ? -12.428 -4.787 35.116 1.00 65.44 218 VAL A O 1
ATOM 1747 N N . GLY A 1 219 ? -13.341 -6.107 36.690 1.00 75.81 219 GLY A N 1
ATOM 1748 C CA . GLY A 1 219 ? -14.292 -6.753 35.792 1.00 75.81 219 GLY A CA 1
ATOM 1749 C C . GLY A 1 219 ? -15.375 -5.769 35.352 1.00 75.81 219 GLY A C 1
ATOM 1750 O O . GLY A 1 219 ? -16.001 -5.114 36.184 1.00 75.81 219 GLY A O 1
ATOM 1751 N N . VAL A 1 220 ? -15.602 -5.672 34.044 1.00 85.19 220 VAL A N 1
ATOM 1752 C CA . VAL A 1 220 ? -16.663 -4.845 33.460 1.00 85.19 220 VAL A CA 1
ATOM 1753 C C . VAL A 1 220 ? -17.775 -5.726 32.909 1.00 85.19 220 VAL A C 1
ATOM 1755 O O . VAL A 1 220 ? -17.520 -6.766 32.304 1.00 85.19 220 VAL A O 1
ATOM 1758 N N . TRP A 1 221 ? -19.025 -5.312 33.114 1.00 90.00 221 TRP A N 1
ATOM 1759 C CA . TRP A 1 221 ? -20.166 -6.035 32.565 1.00 90.00 221 TRP A CA 1
ATOM 1760 C C . TRP A 1 221 ? -20.234 -5.880 31.046 1.00 90.00 221 TRP A C 1
ATOM 1762 O O . TRP A 1 221 ? -20.141 -4.776 30.512 1.00 90.00 221 TRP A O 1
ATOM 1772 N N . ILE A 1 222 ? -20.465 -6.999 30.364 1.00 90.50 222 ILE A N 1
ATOM 1773 C CA . ILE A 1 222 ? -20.763 -7.063 28.932 1.00 90.50 222 ILE A CA 1
ATOM 1774 C C . ILE A 1 222 ? -22.174 -7.613 28.718 1.00 90.50 222 ILE A C 1
ATOM 1776 O O . ILE A 1 222 ? -22.803 -8.153 29.629 1.00 90.50 222 ILE A O 1
ATOM 1780 N N . GLY A 1 223 ? -22.697 -7.456 27.506 1.00 88.75 223 GLY A N 1
ATOM 1781 C CA . GLY A 1 223 ? -24.092 -7.746 27.186 1.00 88.75 223 GLY A CA 1
ATOM 1782 C C . GLY A 1 223 ? -24.420 -9.215 26.940 1.00 88.75 223 GLY A C 1
ATOM 1783 O O . GLY A 1 223 ? -25.503 -9.485 26.427 1.00 88.75 223 GLY A O 1
ATOM 1784 N N . LEU A 1 224 ? -23.512 -10.155 27.218 1.00 86.19 224 LEU A N 1
ATOM 1785 C CA . LEU A 1 224 ? -23.784 -11.576 27.008 1.00 86.19 224 LEU A CA 1
ATOM 1786 C C . LEU A 1 224 ? -24.678 -12.082 28.141 1.00 86.19 224 LEU A C 1
ATOM 1788 O O . LEU A 1 224 ? -24.315 -11.952 29.311 1.00 86.19 224 LEU A O 1
ATOM 1792 N N . ARG A 1 225 ? -25.845 -12.639 27.802 1.00 79.62 225 ARG A N 1
ATOM 1793 C CA . ARG A 1 225 ? -26.782 -13.209 28.777 1.00 79.62 225 ARG A CA 1
ATOM 1794 C C . ARG A 1 225 ? -27.108 -14.657 28.438 1.00 79.62 225 ARG A C 1
ATOM 1796 O O . ARG A 1 225 ? -27.423 -14.978 27.291 1.00 79.62 225 ARG A O 1
ATOM 1803 N N . ASP A 1 226 ? -27.097 -15.486 29.473 1.00 70.19 226 ASP A N 1
ATOM 1804 C CA . ASP A 1 226 ? -27.452 -16.897 29.421 1.00 70.19 226 ASP A CA 1
ATOM 1805 C C . ASP A 1 226 ? -28.814 -17.133 30.089 1.00 70.19 226 ASP A C 1
ATOM 1807 O O . ASP A 1 226 ? -28.911 -17.530 31.241 1.00 70.19 226 ASP A O 1
ATOM 1811 N N . GLU A 1 227 ? -29.894 -16.778 29.394 1.00 62.09 227 GLU A N 1
ATOM 1812 C CA . GLU A 1 227 ? -31.244 -17.223 29.771 1.00 62.09 227 GLU A CA 1
ATOM 1813 C C . GLU A 1 227 ? -31.893 -17.873 28.544 1.00 62.09 227 GLU A C 1
ATOM 1815 O O . GLU A 1 227 ? -32.788 -17.317 27.924 1.00 62.09 227 GLU A O 1
ATOM 1820 N N . ASP A 1 228 ? -31.353 -19.032 28.153 1.00 58.75 228 ASP A N 1
ATOM 1821 C CA . ASP A 1 228 ? -31.864 -19.991 27.153 1.00 58.75 228 ASP A CA 1
ATOM 1822 C C . ASP A 1 228 ? -31.379 -19.861 25.696 1.00 58.75 228 ASP A C 1
ATOM 1824 O O . ASP A 1 228 ? -31.643 -20.762 24.901 1.00 58.75 228 ASP A O 1
ATOM 1828 N N . THR A 1 229 ? -30.645 -18.812 25.289 1.00 63.25 229 THR A N 1
ATOM 1829 C CA . THR A 1 229 ? -30.164 -18.719 23.883 1.00 63.25 229 THR A CA 1
ATOM 1830 C C . THR A 1 229 ? -28.787 -18.083 23.635 1.00 63.25 229 THR A C 1
ATOM 1832 O O . THR A 1 229 ? -28.494 -17.824 22.471 1.00 63.25 229 THR A O 1
ATOM 1835 N N . MET A 1 230 ? -27.944 -17.835 24.655 1.00 68.94 230 MET A N 1
ATOM 1836 C CA . MET A 1 230 ? -26.669 -17.092 24.513 1.00 68.94 230 MET A CA 1
ATOM 1837 C C . MET A 1 230 ? -26.799 -15.927 23.518 1.00 68.94 230 MET A C 1
ATOM 1839 O O . MET A 1 230 ? -26.300 -15.972 22.394 1.00 68.94 230 MET A O 1
ATOM 1843 N N . LYS A 1 231 ? -27.556 -14.897 23.901 1.00 77.44 231 LYS A N 1
ATOM 1844 C CA . LYS A 1 231 ? -27.811 -13.730 23.046 1.00 77.44 231 LYS A CA 1
ATOM 1845 C C . LYS A 1 231 ? -27.169 -12.494 23.638 1.00 77.44 231 LYS A C 1
ATOM 1847 O O . LYS A 1 231 ? -27.171 -12.291 24.853 1.00 77.44 231 LYS A O 1
ATOM 1852 N N . TRP A 1 232 ? -26.665 -11.643 22.756 1.00 83.38 232 TRP A N 1
ATOM 1853 C CA . TRP A 1 232 ? -26.258 -10.300 23.130 1.00 83.38 232 TRP A CA 1
ATOM 1854 C C . TRP A 1 232 ? -27.488 -9.431 23.416 1.00 83.38 232 TRP A C 1
ATOM 1856 O O . TRP A 1 232 ? -28.523 -9.561 22.758 1.00 83.38 232 TRP A O 1
ATOM 1866 N N . THR A 1 233 ? -27.374 -8.490 24.353 1.00 81.44 233 THR A N 1
ATOM 1867 C CA . THR A 1 233 ? -28.442 -7.526 24.693 1.00 81.44 233 THR A CA 1
ATOM 1868 C C . THR A 1 233 ? -28.881 -6.640 23.525 1.00 81.44 233 THR A C 1
ATOM 1870 O O . THR A 1 233 ? -29.984 -6.103 23.560 1.00 81.44 233 THR A O 1
ATOM 1873 N N . ASN A 1 234 ? -28.074 -6.525 22.467 1.00 75.19 234 ASN A N 1
ATOM 1874 C CA . ASN A 1 234 ? -28.436 -5.841 21.221 1.00 75.19 234 ASN A CA 1
ATOM 1875 C C . ASN A 1 234 ? -29.209 -6.729 20.219 1.00 75.19 234 ASN A C 1
ATOM 1877 O O . ASN A 1 234 ? -29.432 -6.315 19.082 1.00 75.19 234 ASN A O 1
ATOM 1881 N N . GLY A 1 235 ? -29.569 -7.958 20.604 1.00 75.56 235 GLY A N 1
ATOM 1882 C CA . GLY A 1 235 ? -30.322 -8.910 19.784 1.00 75.56 235 GLY A CA 1
ATOM 1883 C C . GLY A 1 235 ? -29.502 -9.668 18.735 1.00 75.56 235 GLY A C 1
ATOM 1884 O O . GLY A 1 235 ? -30.061 -10.517 18.039 1.00 75.56 235 GLY A O 1
ATOM 1885 N N . LYS A 1 236 ? -28.194 -9.404 18.607 1.00 77.94 236 LYS A N 1
ATOM 1886 C CA . LYS A 1 236 ? -27.333 -10.102 17.641 1.00 77.94 236 LYS A CA 1
ATOM 1887 C C . LYS A 1 236 ? -26.983 -11.525 18.108 1.00 77.94 236 LYS A C 1
ATOM 1889 O O . LYS A 1 236 ? -26.860 -11.756 19.315 1.00 77.94 236 LYS A O 1
ATOM 1894 N N . PRO A 1 237 ? -26.778 -12.473 17.170 1.00 79.00 237 PRO A N 1
ATOM 1895 C CA . PRO A 1 237 ? -26.266 -13.798 17.505 1.00 79.00 237 PRO A CA 1
ATOM 1896 C C . PRO A 1 237 ? -24.820 -13.714 18.007 1.00 79.00 237 PRO A C 1
ATOM 1898 O O . PRO A 1 237 ? -24.083 -12.780 17.679 1.00 79.00 237 PRO A O 1
ATOM 1901 N N . VAL A 1 238 ? -24.405 -14.708 18.787 1.00 82.56 238 VAL A N 1
ATOM 1902 C CA . VAL A 1 238 ? -23.020 -14.837 19.246 1.00 82.56 238 VAL A CA 1
ATOM 1903 C C . VAL A 1 238 ? -22.169 -15.410 18.114 1.00 82.56 238 VAL A C 1
ATOM 1905 O O . VAL A 1 238 ? -22.310 -16.573 17.752 1.00 82.56 238 VAL A O 1
ATOM 1908 N N . SER A 1 239 ? -21.303 -14.574 17.540 1.00 81.94 239 SER A N 1
ATOM 1909 C CA . SER A 1 239 ? -20.312 -14.952 16.518 1.00 81.94 239 SER A CA 1
ATOM 1910 C C . SER A 1 239 ? -18.894 -15.094 17.072 1.00 81.94 239 SER A C 1
ATOM 1912 O O . SER A 1 239 ? -18.023 -15.628 16.393 1.00 81.94 239 SER A O 1
ATOM 1914 N N . TYR A 1 240 ? -18.658 -14.594 18.285 1.00 84.06 240 TYR A N 1
ATOM 1915 C CA . TYR A 1 240 ? -17.353 -14.525 18.924 1.00 84.06 240 TYR A CA 1
ATOM 1916 C C . TYR A 1 240 ? -17.490 -14.757 20.428 1.00 84.06 240 TYR A C 1
ATOM 1918 O O . TYR A 1 240 ? -18.421 -14.255 21.061 1.00 84.06 240 TYR A O 1
ATOM 1926 N N . THR A 1 241 ? -16.544 -15.503 20.994 1.00 84.25 241 THR A N 1
ATOM 1927 C CA . THR A 1 241 ? -16.443 -15.771 22.430 1.00 84.25 241 THR A CA 1
ATOM 1928 C C . THR A 1 241 ? -14.981 -15.776 22.850 1.00 84.25 241 THR A C 1
ATOM 1930 O O . THR A 1 241 ? -14.154 -16.360 22.155 1.00 84.25 241 THR A O 1
ATOM 1933 N N . ASN A 1 242 ? -14.677 -15.196 24.008 1.00 84.56 242 ASN A N 1
ATOM 1934 C CA . ASN A 1 242 ? -13.337 -15.186 24.591 1.00 84.56 242 ASN A CA 1
ATOM 1935 C C . ASN A 1 242 ? -13.408 -15.585 26.069 1.00 84.56 242 ASN A C 1
ATOM 1937 O O . ASN A 1 242 ? -13.291 -14.750 26.966 1.00 84.56 242 ASN A O 1
ATOM 1941 N N . TRP A 1 243 ? -13.713 -16.859 26.314 1.00 81.44 243 TRP A N 1
ATOM 1942 C CA . TRP A 1 243 ? -13.859 -17.393 27.665 1.00 81.44 243 TRP A CA 1
ATOM 1943 C C . TRP A 1 243 ? -12.500 -17.493 28.365 1.00 81.44 243 TRP A C 1
ATOM 1945 O O . TRP A 1 243 ? -11.492 -17.851 27.757 1.00 81.44 243 TRP A O 1
ATOM 1955 N N . SER A 1 244 ? -12.477 -17.192 29.664 1.00 73.25 244 SER A N 1
ATOM 1956 C CA . SER A 1 244 ? -11.314 -17.462 30.514 1.00 73.25 244 SER A CA 1
ATOM 1957 C C . SER A 1 244 ? -10.994 -18.965 30.486 1.00 73.25 244 SER A C 1
ATOM 1959 O O . SER A 1 244 ? -11.936 -19.752 30.456 1.00 73.25 244 SER A O 1
ATOM 1961 N N . PRO A 1 245 ? -9.723 -19.404 30.585 1.00 67.75 245 PRO A N 1
ATOM 1962 C CA . PRO A 1 245 ? -9.346 -2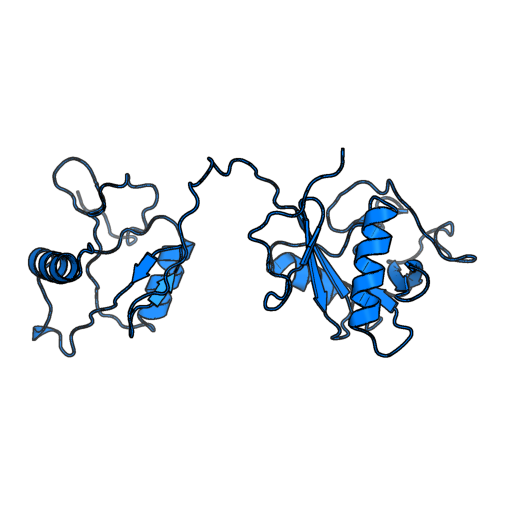0.828 30.581 1.00 67.75 245 PRO A CA 1
ATOM 1963 C C . PRO A 1 245 ? -10.033 -21.715 31.638 1.00 67.75 245 PRO A C 1
ATOM 1965 O O . PRO A 1 245 ? -9.868 -22.930 31.619 1.00 67.75 245 PRO A O 1
ATOM 1968 N N . VAL A 1 246 ? -10.757 -21.114 32.588 1.00 67.56 246 VAL A N 1
ATOM 1969 C CA . VAL A 1 246 ? -11.463 -21.773 33.699 1.00 67.56 246 VAL A CA 1
ATOM 1970 C C . VAL A 1 246 ? -12.996 -21.742 33.512 1.00 67.56 246 VAL A C 1
ATOM 1972 O O . VAL A 1 246 ? -13.724 -22.215 34.380 1.00 67.56 246 VAL A O 1
ATOM 1975 N N . GLU A 1 247 ? -13.494 -21.204 32.394 1.00 65.56 247 GLU A N 1
ATOM 1976 C CA . GLU A 1 247 ? -14.916 -20.980 32.097 1.00 65.56 247 GLU A CA 1
ATOM 1977 C C . GLU A 1 247 ? -15.257 -21.403 30.644 1.00 65.56 247 GLU A C 1
ATOM 1979 O O . GLU A 1 247 ? -14.361 -21.445 29.798 1.00 65.56 247 GLU A O 1
ATOM 1984 N N . PRO A 1 248 ? -16.533 -21.682 30.308 1.00 51.16 248 PRO A N 1
ATOM 1985 C CA . PRO A 1 248 ? -17.694 -21.669 31.198 1.00 51.16 248 PRO A CA 1
ATOM 1986 C C . PRO A 1 248 ? -17.730 -22.907 32.106 1.00 51.16 248 PRO A C 1
ATOM 1988 O O . PRO A 1 248 ? -17.544 -24.036 31.646 1.00 51.16 248 PRO A O 1
ATOM 1991 N N . LYS A 1 249 ? -17.972 -22.713 33.404 1.00 54.84 249 LYS A N 1
ATOM 1992 C CA . LYS A 1 249 ? -18.426 -23.798 34.282 1.00 54.84 249 LYS A CA 1
ATOM 1993 C C . LYS A 1 249 ? -19.899 -24.079 33.980 1.00 54.84 249 LYS A C 1
ATOM 1995 O O . LYS A 1 249 ? -20.707 -23.157 34.013 1.00 54.84 249 LYS A O 1
ATOM 2000 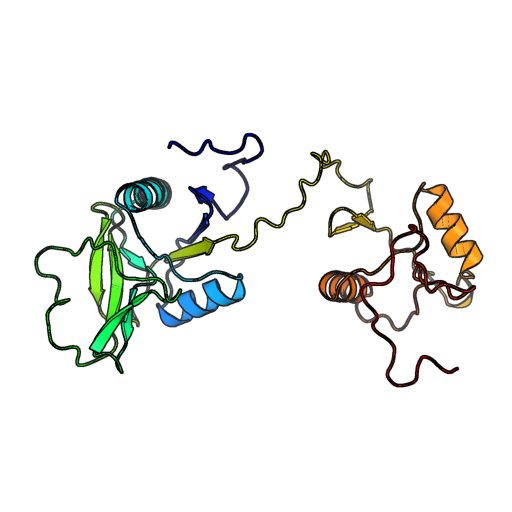N N . ASN A 1 250 ? -20.199 -25.342 33.670 1.00 45.28 250 ASN A N 1
ATOM 2001 C CA . ASN A 1 250 ? -21.563 -25.867 33.528 1.00 45.28 250 ASN A CA 1
ATOM 2002 C C . ASN A 1 250 ? -22.436 -25.576 34.751 1.00 45.28 250 ASN A C 1
ATOM 2004 O O . ASN A 1 250 ? -21.899 -25.649 35.884 1.00 45.28 250 ASN A O 1
#

pLDDT: mean 79.67, std 16.31, range [31.12, 97.75]